Protein 2IC2 (pdb70)

Radius of gyration: 17.92 Å; Cα contacts (8 Å, |Δi|>4): 525; chains: 2; bounding box: 42×41×53 Å

InterPro domains:
  IPR003598 Immunoglobulin subtype 2 [SM00408] (170-233)
  IPR003598 Immunoglobulin subtype 2 [SM00408] (273-337)
  IPR003598 Immunoglobulin subtype 2 [SM00408] (364-427)
  IPR003599 Immunoglobulin domain subtype [SM00409] (59-151)
  IPR003599 Immunoglobulin domain subtype [SM00409] (164-248)
  IPR003599 Immunoglobulin domain subtype [SM00409] (267-349)
  IPR003599 Immunoglobulin domain subtype [SM00409] (358-438)
  IPR003961 Fibronectin type III [PF00041] (467-565)
  IPR003961 Fibronectin type III [PF00041] (582-666)
  IPR003961 Fibronectin type III [PS50853] (467-573)
  IPR003961 Fibronectin type III [PS50853] (581-676)
  IPR003961 Fibronectin type III [SM00060] (465-561)
  IPR003961 Fibronectin type III [SM00060] (578-663)
  IPR003961 Fibronectin type III [cd00063] (467-565)
  IPR003961 Fibronectin type III [cd00063] (582-655)
  IPR007110 Immunoglobulin-like domain [PS50835] (51-132)
  IPR007110 Immunoglobulin-like domain [PS50835] (138-238)
  IPR007110 Immunoglobulin-like domain [PS50835] (258-330)
  IPR007110 Immunoglobulin-like domain [PS50835] (352-438)
  IPR013783 Immunoglobulin-like fold [G3DSA:2.60.40.10] (158-239)

Structure (mmCIF, N/CA/C/O backbone):
data_2IC2
#
_entry.id   2IC2
#
_cell.length_a   39.511
_cell.length_b   39.480
_cell.length_c   127.666
_cell.angle_alpha   90.00
_cell.angle_beta   90.00
_cell.angle_gamma   90.00
#
_symmetry.space_group_name_H-M   'P 21 21 21'
#
loop_
_entity.id
_entity.type
_entity.pdbx_description
1 polymer CG9211-PA
2 non-polymer 'SULFATE ION'
3 water water
#
loop_
_atom_site.group_PDB
_atom_site.id
_atom_site.type_symbol
_atom_site.label_atom_id
_atom_site.label_alt_id
_atom_site.label_comp_id
_atom_site.label_asym_id
_atom_site.label_entity_id
_atom_site.label_seq_id
_atom_site.pdbx_PDB_ins_code
_atom_site.Cartn_x
_atom_site.Cartn_y
_atom_site.Cartn_z
_atom_site.occupancy
_atom_site.B_iso_or_equiv
_atom_site.auth_seq_id
_atom_site.auth_comp_id
_atom_site.auth_asym_id
_atom_site.auth_atom_id
_atom_site.pdbx_PDB_model_num
ATOM 1 N N . GLY A 1 1 ? -32.352 4.146 -38.745 1.00 19.21 463 GLY A N 1
ATOM 2 C CA . GLY A 1 1 ? -31.003 3.625 -39.110 1.00 12.48 463 GLY A CA 1
ATOM 3 C C . GLY A 1 1 ? -30.682 2.334 -38.381 1.00 11.13 463 GLY A C 1
ATOM 4 O O . GLY A 1 1 ? -31.275 2.041 -37.340 1.00 14.22 463 GLY A O 1
ATOM 5 N N A SER A 1 2 ? -29.751 1.558 -38.926 0.50 10.87 464 SER A N 1
ATOM 6 N N B SER A 1 2 ? -29.750 1.549 -38.926 0.50 11.04 464 SER A N 1
ATOM 7 C CA A SER A 1 2 ? -29.363 0.297 -38.308 0.50 9.17 464 SER A CA 1
ATOM 8 C CA B SER A 1 2 ? -29.365 0.285 -38.301 0.50 9.94 464 SER A CA 1
ATOM 9 C C A SER A 1 2 ? -28.436 0.536 -37.127 0.50 7.43 464 SER A C 1
ATOM 10 C C B SER A 1 2 ? -28.439 0.533 -37.129 0.50 7.61 464 SER A C 1
ATOM 11 O O A SER A 1 2 ? -27.624 1.466 -37.130 0.50 7.62 464 SER A O 1
ATOM 12 O O B SER A 1 2 ? -27.631 1.459 -37.145 0.50 7.77 464 SER A O 1
ATOM 17 N N . THR A 1 3 ? -28.562 -0.318 -36.113 1.00 5.84 465 THR A N 1
ATOM 18 C CA . THR A 1 3 ? -27.755 -0.211 -34.915 1.00 5.18 465 THR A CA 1
ATOM 19 C C . THR A 1 3 ? -26.999 -1.524 -34.713 1.00 4.92 465 THR A C 1
ATOM 20 O O . THR A 1 3 ? -27.541 -2.507 -34.199 1.00 5.21 465 THR A O 1
ATOM 24 N N . TYR A 1 4 ? -25.743 -1.542 -35.145 1.00 5.18 466 TYR A N 1
ATOM 25 C CA . TYR A 1 4 ? -24.928 -2.745 -35.021 1.00 4.73 466 TYR A CA 1
ATOM 26 C C . TYR A 1 4 ? -24.450 -2.848 -33.575 1.00 4.97 466 TYR A C 1
ATOM 27 O O . TYR A 1 4 ? -23.757 -1.964 -33.069 1.00 5.20 466 TYR A O 1
ATOM 36 N N . PRO A 1 5 ? -24.804 -3.943 -32.892 1.00 5.59 467 PRO A N 1
AT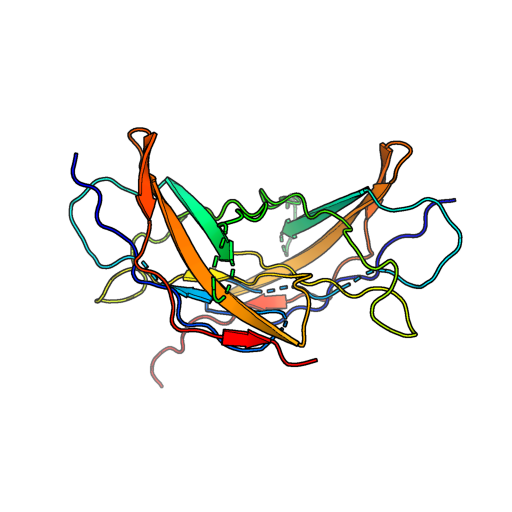OM 37 C CA . PRO A 1 5 ? -24.408 -4.118 -31.496 1.00 6.26 467 PRO A CA 1
ATOM 38 C C . PRO A 1 5 ? -22.953 -4.459 -31.237 1.00 5.54 467 PRO A C 1
ATOM 39 O O . PRO A 1 5 ? -22.303 -5.131 -32.036 1.00 5.89 467 PRO A O 1
ATOM 43 N N . PRO A 1 6 ? -22.417 -3.978 -30.111 1.00 5.21 468 PRO A N 1
ATOM 44 C CA . PRO A 1 6 ? -21.029 -4.284 -29.778 1.00 5.56 468 PRO A CA 1
ATOM 45 C C . PRO A 1 6 ? -21.020 -5.738 -29.321 1.00 4.79 468 PRO A C 1
ATOM 46 O O . PRO A 1 6 ? -22.067 -6.289 -28.985 1.00 5.61 468 PRO A O 1
ATOM 50 N N . THR A 1 7 ? -19.852 -6.367 -29.338 1.00 5.50 469 THR A N 1
ATOM 51 C CA . THR A 1 7 ? -19.749 -7.740 -28.864 1.00 5.16 469 THR A CA 1
ATOM 52 C C . THR A 1 7 ? -19.798 -7.699 -27.346 1.00 5.47 469 THR A C 1
ATOM 53 O O . THR A 1 7 ? -19.635 -6.637 -26.737 1.00 5.33 469 THR A O 1
ATOM 57 N N . PRO A 1 8 ? -20.046 -8.852 -26.710 1.00 5.64 470 PRO A N 1
ATOM 58 C CA . PRO A 1 8 ? -20.072 -8.831 -25.249 1.00 5.68 470 PRO A CA 1
ATOM 59 C C . PRO A 1 8 ? -18.634 -8.555 -24.833 1.00 7.32 470 PRO A C 1
ATOM 60 O O . PRO A 1 8 ? -17.697 -8.776 -25.605 1.00 7.41 470 PRO A O 1
ATOM 64 N N . PRO A 1 9 ? -18.440 -8.052 -23.617 1.00 6.99 471 PRO A N 1
ATOM 65 C CA . PRO A 1 9 ? -17.078 -7.783 -23.167 1.00 6.01 471 PRO A CA 1
ATOM 66 C C . PRO A 1 9 ? -16.437 -9.067 -22.637 1.00 7.05 471 PRO A C 1
ATOM 67 O O . PRO A 1 9 ? -17.130 -9.934 -22.093 1.00 7.77 471 PRO A O 1
ATOM 71 N N . ASN A 1 10 ? -15.133 -9.203 -22.840 1.00 7.24 472 ASN A N 1
ATOM 72 C CA . ASN A 1 10 ? -14.405 -10.338 -22.295 1.00 8.10 472 ASN A CA 1
ATOM 73 C C . ASN A 1 10 ? -13.989 -9.762 -20.943 1.00 7.96 472 ASN A C 1
ATOM 74 O O . ASN A 1 10 ? -13.486 -8.632 -20.867 1.00 8.24 472 ASN A O 1
ATOM 79 N N . VAL A 1 11 ? -14.214 -10.527 -19.881 1.00 8.32 473 VAL A N 1
ATOM 80 C CA . VAL A 1 11 ? -13.932 -10.075 -18.526 1.00 9.85 473 VAL A CA 1
ATOM 81 C C . VAL A 1 11 ? -12.701 -10.721 -17.902 1.00 9.55 473 VAL A C 1
ATOM 82 O O . VAL A 1 11 ? -12.578 -11.944 -17.883 1.00 12.62 473 VAL A O 1
ATOM 86 N N . THR A 1 12 ? -11.794 -9.895 -17.387 1.00 10.56 474 THR A N 1
ATOM 87 C CA . THR A 1 12 ? -10.583 -10.398 -16.747 1.00 13.61 474 THR A CA 1
ATOM 88 C C . THR A 1 12 ? -10.304 -9.649 -15.444 1.00 12.61 474 THR A C 1
ATOM 89 O O . THR A 1 12 ? -10.782 -8.531 -15.235 1.00 12.00 474 THR A O 1
ATOM 93 N N . ARG A 1 13 ? -9.528 -10.278 -14.567 1.00 14.91 475 ARG A N 1
ATOM 94 C CA . ARG A 1 13 ? -9.190 -9.702 -13.269 1.00 18.74 475 ARG A CA 1
ATOM 95 C C . ARG A 1 13 ? -8.170 -8.568 -13.343 1.00 20.61 475 ARG A C 1
ATOM 96 O O . ARG A 1 13 ? -7.281 -8.572 -14.194 1.00 21.99 475 ARG A O 1
ATOM 104 N N . LEU A 1 14 ? -8.309 -7.606 -12.436 1.00 21.66 476 LEU A N 1
ATOM 105 C CA . LEU A 1 14 ? -7.397 -6.470 -12.341 1.00 23.20 476 LEU A CA 1
ATOM 106 C C . LEU A 1 14 ? -7.163 -6.115 -10.875 1.00 24.86 476 LEU A C 1
ATOM 107 O O . LEU A 1 14 ? -6.044 -5.790 -10.475 1.00 25.93 476 LEU A O 1
ATOM 112 N N . SER A 1 18 ? -10.607 -5.143 -9.020 1.00 20.61 480 SER A N 1
ATOM 113 C CA . SER A 1 18 ? -11.202 -4.458 -10.162 1.00 19.33 480 SER A CA 1
ATOM 114 C C . SER A 1 18 ? -11.413 -5.423 -11.322 1.00 15.70 480 SER A C 1
ATOM 115 O O . SER A 1 18 ? -10.846 -6.513 -11.346 1.00 17.24 480 SER A O 1
ATOM 118 N N . VAL A 1 19 ? -12.225 -5.008 -12.287 1.00 12.81 481 VAL A N 1
ATOM 119 C CA . VAL A 1 19 ? -12.514 -5.838 -13.444 1.00 10.30 481 VAL A CA 1
ATOM 120 C C . VAL A 1 19 ? -12.231 -5.098 -14.746 1.00 7.96 481 VAL A C 1
ATOM 121 O O . VAL 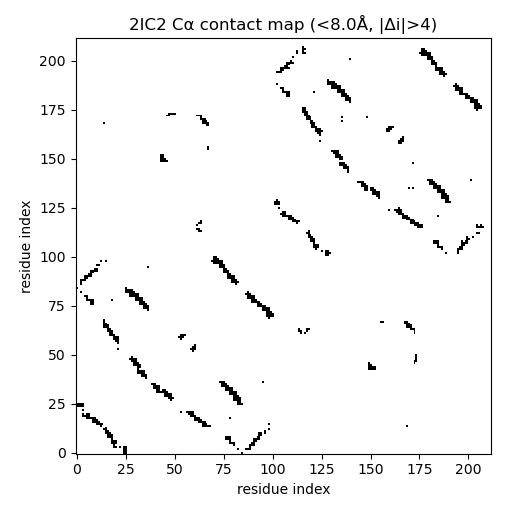A 1 19 ? -12.599 -3.928 -14.898 1.00 9.32 481 VAL A O 1
ATOM 133 N N . LEU A 1 21 ? -12.809 -4.885 -18.815 1.00 6.74 483 LEU A N 1
ATOM 134 C CA . LEU A 1 21 ? -13.776 -5.271 -19.834 1.00 5.35 483 LEU A CA 1
ATOM 135 C C . LEU A 1 21 ? -13.235 -4.860 -21.198 1.00 5.00 483 LEU A C 1
ATOM 136 O O . LEU A 1 21 ? -12.876 -3.698 -21.406 1.00 5.76 483 LEU A O 1
ATOM 141 N N . ARG A 1 22 ? -13.159 -5.812 -22.119 1.00 5.85 484 ARG A N 1
ATOM 142 C CA . ARG A 1 22 ? -12.688 -5.519 -23.463 1.00 5.95 484 ARG A CA 1
ATOM 143 C C . ARG A 1 22 ? -13.740 -6.001 -24.445 1.00 6.61 484 ARG A C 1
ATOM 144 O O . ARG A 1 22 ? -14.069 -7.187 -24.481 1.00 6.87 484 ARG A O 1
ATOM 152 N N . TRP A 1 23 ? -14.274 -5.074 -25.234 1.00 5.32 485 TRP A N 1
ATOM 153 C CA . TRP A 1 23 ? -15.300 -5.403 -26.216 1.00 5.71 485 TRP A CA 1
ATOM 154 C C . TRP A 1 23 ? -14.934 -4.813 -27.566 1.00 4.70 485 TRP A C 1
ATOM 155 O O . TRP A 1 23 ? -13.987 -4.033 -27.682 1.00 6.49 485 TRP A O 1
ATOM 174 N N . VAL A 1 25 ? -16.522 -3.271 -31.532 1.00 6.57 487 VAL A N 1
ATOM 175 C CA . VAL A 1 25 ? -17.602 -2.797 -32.374 1.00 6.99 487 VAL A CA 1
ATOM 176 C C . VAL A 1 25 ? -17.095 -3.227 -33.742 1.00 6.64 487 VAL A C 1
ATOM 177 O O . VAL A 1 25 ? -16.148 -2.649 -34.279 1.00 4.79 487 VAL A O 1
ATOM 181 N N . PRO A 1 26 ? -17.681 -4.294 -34.298 1.00 5.75 488 PRO A N 1
ATOM 182 C CA . PRO A 1 26 ? -17.269 -4.795 -35.610 1.00 6.17 488 PRO A CA 1
ATOM 183 C C . PRO A 1 26 ? -17.502 -3.749 -36.692 1.00 6.04 488 PRO A C 1
ATOM 184 O O . PRO A 1 26 ? -18.429 -2.942 -36.586 1.00 6.48 488 PRO A O 1
ATOM 188 N N . ARG A 1 27 ? -16.665 -3.756 -37.727 1.00 6.41 489 ARG A N 1
ATOM 189 C CA . ARG A 1 27 ? -16.837 -2.805 -38.816 1.00 6.29 489 ARG A CA 1
ATOM 190 C C . ARG A 1 27 ? -18.248 -2.969 -39.362 1.00 6.12 489 ARG A C 1
ATOM 191 O O . ARG A 1 27 ? -18.728 -4.086 -39.550 1.00 7.19 489 ARG A O 1
ATOM 199 N N . ASN A 1 28 ? -18.914 -1.849 -39.610 1.00 5.65 490 ASN A N 1
ATOM 200 C CA . ASN A 1 28 ? -20.275 -1.895 -40.116 1.00 6.34 490 ASN A CA 1
ATOM 201 C C . ASN A 1 28 ? -20.657 -0.544 -40.698 1.00 5.78 490 ASN A C 1
ATOM 202 O O . ASN A 1 28 ? -19.996 0.465 -40.433 1.00 7.05 490 ASN A O 1
ATOM 207 N N . ASP A 1 29 ? -21.720 -0.539 -41.496 1.00 7.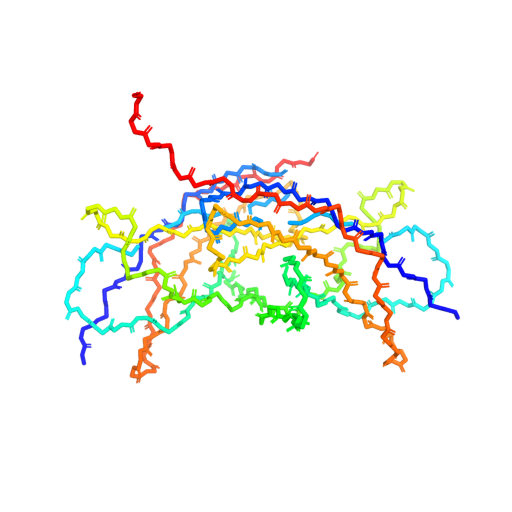34 491 ASP A N 1
ATOM 208 C CA . ASP A 1 29 ? -22.199 0.677 -42.141 1.00 7.61 491 ASP A CA 1
ATOM 209 C C . ASP A 1 29 ? -23.451 1.253 -41.487 1.00 8.16 491 ASP A C 1
ATOM 210 O O . ASP A 1 29 ? -24.166 2.056 -42.094 1.00 10.26 491 ASP A O 1
ATOM 215 N N . GLY A 1 30 ? -23.713 0.844 -40.252 1.00 6.48 492 GLY A N 1
ATOM 216 C CA . GLY A 1 30 ? -24.865 1.353 -39.532 1.00 7.24 492 GLY A CA 1
ATOM 217 C C . GLY A 1 30 ? -24.576 2.709 -38.911 1.00 6.29 492 GLY A C 1
ATOM 218 O O . GLY A 1 30 ? -23.571 3.350 -39.230 1.00 5.98 492 GLY A O 1
ATOM 219 N N . LEU A 1 31 ? -25.451 3.144 -38.015 1.00 6.03 493 LEU A N 1
ATOM 220 C CA . LEU A 1 31 ? -25.281 4.432 -37.361 1.00 5.11 493 LEU A CA 1
ATOM 221 C C . LEU A 1 31 ? -24.052 4.451 -36.468 1.00 6.10 493 LEU A C 1
ATOM 222 O O . LEU A 1 31 ? -23.699 3.437 -35.860 1.00 6.00 493 LEU A O 1
ATOM 227 N N . PRO A 1 32 ? -23.371 5.604 -36.384 1.00 4.92 494 PRO A N 1
ATOM 228 C CA . PRO A 1 32 ? -22.188 5.665 -35.526 1.00 5.87 494 PRO A CA 1
ATOM 229 C C . PRO A 1 32 ? -22.611 5.672 -34.059 1.00 5.52 494 PRO A C 1
ATOM 230 O O . PRO A 1 32 ? -23.746 6.025 -33.721 1.00 5.50 494 PRO A O 1
ATOM 234 N N . ILE A 1 33 ? -21.691 5.278 -33.192 1.00 6.98 495 ILE A N 1
ATOM 235 C CA . ILE A 1 33 ? -21.941 5.233 -31.763 1.00 5.90 495 ILE A CA 1
ATOM 236 C C . ILE A 1 33 ? -21.384 6.491 -31.110 1.00 5.10 495 ILE A C 1
ATOM 237 O O . ILE A 1 33 ? -20.286 6.944 -31.438 1.00 7.28 495 ILE A O 1
ATOM 242 N N . VAL A 1 34 ? -22.159 7.062 -30.198 1.00 4.14 496 VAL A N 1
ATOM 243 C CA . VAL A 1 34 ? -21.759 8.266 -29.480 1.00 5.60 496 VAL A CA 1
ATOM 244 C C . VAL A 1 34 ? -20.996 7.882 -28.212 1.00 5.90 496 VAL A C 1
ATOM 245 O O . VAL A 1 34 ? -19.848 8.289 -28.017 1.00 5.98 496 VAL A O 1
ATOM 249 N N . ILE A 1 35 ? -21.638 7.096 -27.355 1.00 4.67 497 ILE A N 1
ATOM 250 C CA . ILE A 1 35 ? -21.015 6.637 -26.124 1.00 4.99 497 ILE A CA 1
ATOM 251 C C . ILE A 1 35 ? -21.473 5.233 -25.772 1.00 5.55 497 ILE A C 1
ATOM 252 O O . ILE A 1 35 ? -22.426 4.714 -26.357 1.00 5.46 497 ILE A O 1
ATOM 257 N N . PHE A 1 36 ? -20.771 4.632 -24.817 1.00 4.98 498 PHE A N 1
ATOM 258 C CA . PHE A 1 36 ? -21.101 3.313 -24.293 1.00 5.45 498 PHE A CA 1
ATOM 259 C C . PHE A 1 36 ? -21.334 3.474 -22.798 1.00 5.95 498 PHE A C 1
ATOM 260 O O . PHE A 1 36 ? -20.748 4.350 -22.152 1.00 5.53 498 PHE A O 1
ATOM 268 N N . LYS A 1 37 ? -22.176 2.606 -22.254 1.00 6.91 499 LYS A N 1
ATOM 269 C CA . LYS A 1 37 ? -22.430 2.571 -20.824 1.00 6.73 499 LYS A CA 1
ATOM 270 C C . LYS A 1 37 ? -22.150 1.133 -20.421 1.00 6.06 499 LYS A C 1
ATOM 271 O O . LYS A 1 37 ? -22.321 0.218 -21.229 1.00 6.95 499 LYS A O 1
ATOM 277 N N . VAL A 1 38 ? -21.674 0.943 -19.199 1.00 7.07 500 VAL A N 1
ATOM 278 C CA . VAL A 1 38 ? -21.362 -0.387 -18.698 1.00 7.68 500 VAL A CA 1
ATOM 279 C C . VAL A 1 38 ? -22.438 -0.821 -17.724 1.00 6.43 500 VAL A C 1
ATOM 280 O O . VAL A 1 38 ? -22.806 -0.069 -16.828 1.00 7.56 500 VAL A O 1
ATOM 284 N N . GLN A 1 39 ? -22.947 -2.032 -17.913 1.00 7.26 501 GLN A N 1
ATOM 285 C CA . GLN A 1 39 ? -23.969 -2.565 -17.033 1.00 7.45 501 GLN A CA 1
ATOM 286 C C . GLN A 1 39 ? -23.509 -3.892 -16.459 1.00 7.81 501 GLN A C 1
ATOM 287 O O . GLN A 1 39 ? -22.751 -4.627 -17.096 1.00 7.35 501 GLN A O 1
ATOM 293 N N . TYR A 1 40 ? -23.956 -4.187 -15.246 1.00 7.46 502 TYR A N 1
ATOM 294 C CA . TYR A 1 40 ? -23.585 -5.427 -14.584 1.00 6.55 502 TYR A CA 1
ATOM 295 C C . TYR A 1 40 ? -24.698 -5.890 -13.669 1.00 7.65 502 TYR A C 1
ATOM 296 O O . TYR A 1 40 ? -25.593 -5.120 -13.322 1.00 7.24 502 TYR A O 1
ATOM 305 N N . ARG A 1 41 ? -24.638 -7.163 -13.299 1.00 8.82 503 ARG A N 1
ATOM 306 C CA . ARG A 1 41 ? -25.608 -7.740 -12.385 1.00 7.91 503 ARG A CA 1
ATOM 307 C C . ARG A 1 41 ? -24.999 -9.000 -11.798 1.00 9.60 503 ARG A C 1
ATOM 308 O O . ARG A 1 41 ? -24.102 -9.603 -12.387 1.00 8.48 503 ARG A O 1
ATOM 324 N N . VAL A 1 43 ? -25.077 -12.930 -10.659 1.00 15.63 505 VAL A N 1
ATOM 325 C CA . VAL A 1 43 ? -25.680 -14.103 -11.279 1.00 20.71 505 VAL A CA 1
ATOM 326 C C . VAL A 1 43 ? -26.965 -14.495 -10.558 1.00 23.73 505 VAL A C 1
ATOM 327 O O . VAL A 1 43 ? -27.033 -14.459 -9.329 1.00 23.21 505 VAL A O 1
ATOM 331 N N . GLY A 1 44 ? -27.979 -14.865 -11.333 1.00 23.70 506 GLY A N 1
ATOM 332 C CA . GLY A 1 44 ? -29.253 -15.258 -10.758 1.00 25.40 506 GLY A CA 1
ATOM 333 C C . GLY A 1 44 ? -30.430 -14.808 -11.602 1.00 26.64 506 GLY A C 1
ATOM 334 O O . GLY A 1 44 ? -31.583 -15.114 -11.293 1.00 28.95 506 GLY A O 1
ATOM 335 N N . ASN A 1 48 ? -30.879 -8.065 -11.015 1.00 24.39 510 ASN A N 1
ATOM 336 C CA . ASN A 1 48 ? -31.266 -6.906 -11.808 1.00 21.78 510 ASN A CA 1
ATOM 337 C C . ASN A 1 48 ? -30.064 -6.107 -12.295 1.00 18.01 510 ASN A C 1
ATOM 338 O O . ASN A 1 48 ? -29.105 -5.886 -11.554 1.00 15.33 510 ASN A O 1
ATOM 343 N N . TRP A 1 49 ? -30.136 -5.671 -13.548 1.00 14.79 511 TRP A N 1
ATOM 344 C CA . TRP A 1 49 ? -29.059 -4.908 -14.163 1.00 12.69 511 TRP A CA 1
ATOM 345 C C . TRP A 1 49 ? -28.884 -3.510 -13.595 1.00 11.51 511 TRP A C 1
ATOM 346 O O . TRP A 1 49 ? -29.855 -2.787 -13.368 1.00 14.87 511 TRP A O 1
ATOM 357 N N . GLN A 1 50 ? -27.629 -3.142 -13.369 1.00 9.59 512 GLN A N 1
ATOM 358 C CA . GLN A 1 50 ? -27.292 -1.825 -12.855 1.00 12.26 512 GLN A CA 1
ATOM 359 C C . GLN A 1 50 ? -26.326 -1.186 -13.841 1.00 9.65 512 GLN A C 1
ATOM 360 O O . GLN A 1 50 ? -25.556 -1.879 -14.504 1.00 10.64 512 GLN A O 1
ATOM 366 N N . THR A 1 51 ? -26.377 0.135 -13.945 1.00 9.48 513 THR A N 1
ATOM 367 C CA . THR A 1 51 ? -25.507 0.864 -14.858 1.00 9.98 513 THR A CA 1
ATOM 368 C C . THR A 1 51 ? -24.496 1.659 -14.042 1.00 8.28 513 THR A C 1
ATOM 369 O O . THR A 1 51 ? -24.870 2.332 -13.082 1.00 9.97 513 THR A O 1
ATOM 373 N N . THR A 1 52 ? -23.219 1.574 -14.402 1.00 7.41 514 THR A N 1
ATOM 374 C CA . THR A 1 52 ? -22.207 2.329 -13.677 1.00 8.78 514 THR A CA 1
ATOM 375 C C . THR A 1 52 ? -22.306 3.790 -14.118 1.00 8.08 514 THR A C 1
ATOM 376 O O . THR A 1 52 ? -23.139 4.142 -14.955 1.00 10.05 514 THR A O 1
ATOM 380 N N . ASN A 1 53 ? -21.451 4.635 -13.556 1.00 7.88 515 ASN A N 1
ATOM 381 C CA . ASN A 1 53 ? -21.465 6.064 -13.861 1.00 7.61 515 ASN A CA 1
ATOM 382 C C . ASN A 1 53 ? -20.542 6.472 -14.998 1.00 7.83 515 ASN A C 1
ATOM 383 O O . ASN A 1 53 ? -20.443 7.651 -15.333 1.00 8.73 515 ASN A O 1
ATOM 388 N N . ASP A 1 54 ? -19.879 5.495 -15.599 1.00 7.27 516 ASP A N 1
ATOM 389 C CA . ASP A 1 54 ? -18.948 5.775 -16.681 1.00 7.48 516 ASP A CA 1
ATOM 390 C C . ASP A 1 54 ? -19.647 5.921 -18.029 1.00 9.87 516 ASP A C 1
ATOM 391 O O . ASP A 1 54 ? -20.449 5.077 -18.425 1.00 17.87 516 ASP A O 1
ATOM 396 N N . ASN A 1 55 ? -19.342 7.009 -18.722 1.00 7.22 517 ASN A N 1
ATOM 397 C CA . ASN A 1 55 ? -19.890 7.279 -20.044 1.00 8.07 517 ASN A CA 1
ATOM 398 C C . ASN A 1 55 ? -18.663 7.274 -20.945 1.00 7.08 517 ASN A C 1
ATOM 399 O O . ASN A 1 55 ? -17.925 8.257 -21.016 1.00 8.29 517 ASN A O 1
ATOM 404 N N . ILE A 1 56 ? -18.448 6.151 -21.621 1.00 6.05 518 ILE A N 1
ATOM 405 C CA . ILE A 1 56 ? -17.285 5.958 -22.477 1.00 5.59 518 ILE A CA 1
ATOM 406 C C . ILE A 1 56 ? -17.483 6.502 -23.883 1.00 6.69 518 ILE A C 1
ATOM 407 O O . ILE A 1 56 ? -18.359 6.052 -24.616 1.00 6.07 518 ILE A O 1
ATOM 412 N N . PRO A 1 57 ? -16.665 7.486 -24.282 1.00 5.77 519 PRO A N 1
ATOM 413 C CA . PRO A 1 57 ? -16.810 8.054 -25.626 1.00 5.46 519 PRO A CA 1
ATOM 414 C C . PRO A 1 57 ? -16.318 7.113 -26.715 1.00 5.50 519 PRO A C 1
ATOM 415 O O . PRO A 1 57 ? -15.386 6.348 -26.500 1.00 7.60 519 PRO A O 1
ATOM 419 N N . TYR A 1 58 ? -16.946 7.153 -27.884 1.00 5.05 520 TYR A N 1
ATOM 420 C CA . TYR A 1 58 ? -16.484 6.297 -28.967 1.00 5.94 520 TYR A CA 1
ATOM 421 C C . TYR A 1 58 ? -15.138 6.865 -29.419 1.00 7.15 520 TYR A C 1
ATOM 422 O O . TYR A 1 58 ? -14.192 6.118 -29.683 1.00 6.66 520 TYR A O 1
ATOM 431 N N . GLY A 1 59 ? -15.070 8.190 -29.516 1.00 7.36 521 GLY A N 1
ATOM 432 C CA . GLY A 1 59 ? -13.836 8.857 -29.892 1.00 8.97 521 GLY A CA 1
ATOM 433 C C . GLY A 1 59 ? -13.279 8.585 -31.277 1.00 7.44 521 GLY A C 1
ATOM 434 O O . GLY A 1 59 ? -14.018 8.324 -32.225 1.00 6.18 521 GLY A O 1
ATOM 435 N N . LYS A 1 60 ? -11.956 8.663 -31.379 1.00 6.26 522 LYS A N 1
ATOM 436 C CA . LYS A 1 60 ? -11.239 8.446 -32.631 1.00 5.73 522 LYS A CA 1
ATOM 437 C C . LYS A 1 60 ? -10.020 7.591 -32.303 1.00 7.53 522 LYS A C 1
ATOM 438 O O . LYS A 1 60 ? -9.498 7.660 -31.192 1.00 9.23 522 LYS A O 1
ATOM 444 N N . PRO A 1 61 ? -9.537 6.792 -33.262 1.00 8.36 523 PRO A N 1
ATOM 445 C CA . PRO A 1 61 ? -10.009 6.607 -34.639 1.00 6.88 523 PRO A CA 1
ATOM 446 C C . PRO A 1 61 ? -11.315 5.824 -34.765 1.00 6.57 523 PRO A C 1
ATOM 447 O O . PRO A 1 61 ? -11.887 5.372 -33.774 1.00 7.15 523 PRO A O 1
ATOM 451 N N . LYS A 1 62 ? -11.776 5.661 -36.001 1.00 5.51 524 LYS A N 1
ATOM 452 C CA . LYS A 1 62 ? -13.006 4.932 -36.270 1.00 5.58 524 LYS A CA 1
ATOM 453 C C . LYS A 1 62 ? -12.827 3.438 -35.975 1.00 4.40 524 LYS A C 1
ATOM 454 O O . LYS A 1 62 ? -13.667 2.823 -35.324 1.00 4.83 524 LYS A O 1
ATOM 460 N N . TRP A 1 63 ? -11.729 2.865 -36.460 1.00 5.15 525 TRP A N 1
ATOM 461 C CA . TRP A 1 63 ? -11.423 1.451 -36.237 1.00 4.84 525 TRP A CA 1
ATOM 462 C C . TRP A 1 63 ? -9.955 1.345 -35.808 1.00 5.80 525 TRP A C 1
ATOM 463 O O . TRP A 1 63 ? -9.157 2.234 -36.114 1.00 8.08 525 TRP A O 1
ATOM 474 N N . ASN A 1 64 ? -9.593 0.285 -35.086 1.00 5.99 526 ASN A N 1
ATOM 475 C CA . ASN A 1 64 ? -8.191 0.101 -34.709 1.00 6.43 526 ASN A CA 1
ATOM 476 C C . ASN A 1 64 ? -7.676 -1.286 -35.095 1.00 6.14 526 ASN A C 1
ATOM 477 O O . ASN A 1 64 ? -6.702 -1.786 -34.538 1.00 10.32 526 ASN A O 1
ATOM 482 N N . SER A 1 65 ? -8.348 -1.893 -36.067 1.00 7.23 527 SER A N 1
ATOM 483 C CA . SER A 1 65 ? -7.964 -3.191 -36.617 1.00 7.62 527 SER A CA 1
ATOM 484 C C . SER A 1 65 ? -8.862 -3.468 -37.814 1.00 6.57 527 SER A C 1
ATOM 485 O O . SER A 1 65 ? -9.836 -2.755 -38.043 1.00 6.48 527 SER A O 1
ATOM 488 N N . GLU A 1 66 ? -8.529 -4.495 -38.585 1.00 7.89 528 GLU A N 1
ATOM 489 C CA . GLU A 1 66 ? -9.332 -4.855 -39.743 1.00 7.89 528 GLU A CA 1
ATOM 490 C C . GLU A 1 66 ? -10.730 -5.293 -39.325 1.00 8.12 528 GLU A C 1
ATOM 491 O O . GLU A 1 66 ? -11.690 -5.126 -40.072 1.00 10.72 528 GLU A O 1
ATOM 497 N N . LEU A 1 67 ? -10.839 -5.837 -38.119 1.00 7.53 529 LEU A N 1
ATOM 498 C CA . LEU A 1 67 ? -12.113 -6.336 -37.617 1.00 7.51 529 LEU A CA 1
ATOM 499 C C . LEU A 1 67 ? -13.090 -5.263 -37.132 1.00 5.45 529 LEU A C 1
ATOM 500 O O . LEU A 1 67 ? -14.302 -5.444 -37.219 1.00 8.21 529 LEU A O 1
ATOM 505 N N . GLY A 1 68 ? -12.566 -4.150 -36.630 1.00 5.95 530 GLY A N 1
ATOM 506 C CA . GLY A 1 68 ? -13.424 -3.089 -36.128 1.00 7.12 530 GLY A CA 1
ATOM 507 C C . GLY A 1 68 ? -12.684 -2.277 -35.086 1.00 5.71 530 GLY A C 1
ATOM 508 O O . GLY A 1 68 ? -11.487 -2.034 -35.234 1.00 5.89 530 GLY A O 1
ATOM 509 N N . LYS A 1 69 ? -13.379 -1.843 -34.036 1.00 4.05 531 LYS A N 1
ATOM 510 C CA . LYS A 1 69 ? -12.708 -1.075 -33.004 1.00 4.59 531 LYS A CA 1
ATOM 511 C C . LYS A 1 69 ? -12.866 -1.724 -31.642 1.00 4.51 531 LYS A C 1
ATOM 512 O O . LYS A 1 69 ? -13.980 -1.973 -31.179 1.00 5.30 531 LYS A O 1
ATOM 518 N N . SER A 1 70 ? -11.735 -1.993 -31.004 1.00 6.05 532 SER A N 1
ATOM 519 C CA . SER A 1 70 ? -11.723 -2.598 -29.685 1.00 6.14 532 SER A CA 1
ATOM 520 C C . SER A 1 70 ? -11.644 -1.498 -28.626 1.00 5.02 532 SER A C 1
ATOM 521 O O . SER A 1 70 ? -11.012 -0.454 -28.836 1.00 6.48 532 SER A O 1
ATOM 524 N N . PHE A 1 71 ? -12.293 -1.745 -27.493 1.00 5.56 533 PHE A N 1
ATOM 525 C CA . PHE A 1 71 ? -12.323 -0.816 -26.366 1.00 4.43 533 PHE A CA 1
ATOM 526 C C . PHE A 1 71 ? -11.997 -1.595 -25.100 1.00 5.57 533 PHE A C 1
ATOM 527 O O . PHE A 1 71 ? -12.439 -2.735 -24.937 1.00 5.87 533 PHE A O 1
ATOM 535 N N . THR A 1 72 ? -11.232 -0.982 -24.204 1.00 5.88 534 THR A N 1
ATOM 536 C CA . THR A 1 72 ? -10.895 -1.615 -22.933 1.00 5.12 534 THR A CA 1
ATOM 537 C C . THR A 1 72 ? -11.090 -0.600 -21.818 1.00 6.74 534 THR A C 1
ATOM 538 O O . THR A 1 72 ? -10.506 0.485 -21.845 1.00 7.68 534 THR A O 1
ATOM 542 N N . ALA A 1 73 ? -11.920 -0.953 -20.846 1.00 5.74 535 ALA A N 1
ATOM 543 C CA . ALA A 1 73 ? -12.189 -0.091 -19.701 1.00 4.98 535 ALA A CA 1
ATOM 544 C C . ALA A 1 73 ? -12.215 -0.942 -18.439 1.00 6.77 535 ALA A C 1
ATOM 545 O O . ALA A 1 73 ? -12.102 -2.166 -18.500 1.00 8.22 535 ALA A O 1
ATOM 547 N N . SER A 1 74 ? -12.345 -0.296 -17.290 1.00 7.47 536 SER A N 1
ATOM 548 C CA . SER A 1 74 ? -12.389 -1.042 -16.041 1.00 8.09 536 SER A CA 1
ATOM 549 C C . SER A 1 74 ? -13.543 -0.595 -15.163 1.00 8.53 536 SER A C 1
ATOM 550 O O . SER A 1 74 ? -14.054 0.516 -15.304 1.00 8.57 536 SER A O 1
ATOM 553 N N . VAL A 1 75 ? -13.953 -1.489 -14.268 1.00 9.38 537 VAL A N 1
ATOM 554 C CA . VAL A 1 75 ? -15.049 -1.244 -13.337 1.00 10.93 537 VAL A CA 1
ATOM 555 C C . VAL A 1 75 ? -14.502 -1.333 -11.914 1.00 12.36 537 VAL A C 1
ATOM 556 O O . VAL A 1 75 ? -13.759 -2.255 -11.592 1.00 13.86 537 VAL A O 1
ATOM 560 N N . THR A 1 76 ? -14.866 -0.386 -11.059 1.00 16.43 538 THR A N 1
ATOM 561 C CA . THR A 1 76 ? -14.353 -0.420 -9.696 1.00 17.36 538 THR A CA 1
ATOM 562 C C . THR A 1 76 ? -15.407 -0.537 -8.603 1.00 15.07 538 THR A C 1
ATOM 563 O O . THR A 1 76 ? -16.607 -0.388 -8.842 1.00 13.37 538 THR A O 1
ATOM 567 N N . ASP A 1 77 ? -14.915 -0.817 -7.402 1.00 18.73 539 ASP A N 1
ATOM 568 C CA . ASP A 1 77 ? -15.718 -0.947 -6.195 1.00 17.76 539 ASP A CA 1
ATOM 569 C C . ASP A 1 77 ? -16.845 -1.978 -6.227 1.00 17.41 539 ASP A C 1
ATOM 570 O O . ASP A 1 77 ? -17.907 -1.762 -5.644 1.00 20.13 539 ASP A O 1
ATOM 575 N N . LEU A 1 78 ? -16.613 -3.099 -6.905 1.00 16.78 540 LEU A N 1
ATOM 576 C CA . LEU A 1 78 ? -17.606 -4.167 -6.952 1.00 14.76 540 LEU A CA 1
ATOM 577 C C . LEU A 1 78 ? -17.336 -5.061 -5.747 1.00 14.84 540 LEU A C 1
ATOM 578 O O . LEU A 1 78 ? -16.185 -5.232 -5.347 1.00 15.10 540 LEU A O 1
ATOM 583 N N . LYS A 1 79 ? -18.389 -5.623 -5.166 1.00 13.08 541 LYS A N 1
ATOM 584 C CA . LYS A 1 79 ? -18.238 -6.495 -4.005 1.00 12.55 541 LYS A CA 1
ATOM 585 C C . LYS A 1 79 ? -17.644 -7.842 -4.404 1.00 13.34 541 LYS A C 1
ATOM 586 O O . LYS A 1 79 ? -18.198 -8.544 -5.248 1.00 12.42 541 LYS A O 1
ATOM 592 N N . PRO A 1 80 ? -16.500 -8.219 -3.808 1.00 12.86 542 PRO A N 1
ATOM 593 C CA . PRO A 1 80 ? -15.883 -9.505 -4.145 1.00 14.84 542 PRO A CA 1
ATOM 594 C C . PRO A 1 80 ? -16.663 -10.674 -3.544 1.00 12.51 542 PRO A C 1
ATOM 595 O O . PRO A 1 80 ? -17.599 -10.469 -2.772 1.00 14.58 542 PRO A O 1
ATOM 599 N N . GLN A 1 81 ? -16.262 -11.892 -3.900 1.00 12.33 543 GLN A N 1
ATOM 600 C CA . GLN A 1 81 ? -16.916 -13.112 -3.427 1.00 13.40 543 GLN A CA 1
ATOM 601 C C . GLN A 1 81 ? -18.317 -13.270 -4.003 1.00 10.61 543 GLN A C 1
ATOM 602 O O . GLN A 1 81 ? -19.206 -13.836 -3.368 1.00 11.47 543 GLN A O 1
ATOM 608 N N . HIS A 1 82 ? -18.496 -12.762 -5.216 1.00 10.49 544 HIS A N 1
ATOM 609 C CA . HIS A 1 82 ? -19.763 -12.844 -5.931 1.00 8.83 544 HIS A CA 1
ATOM 610 C C . HIS A 1 82 ? -19.436 -13.014 -7.406 1.00 8.06 544 HIS A C 1
ATOM 611 O O . HIS A 1 82 ? -18.364 -12.618 -7.863 1.00 7.06 544 HIS A O 1
ATOM 618 N N . THR A 1 83 ? -20.360 -13.615 -8.146 1.00 8.04 545 THR A N 1
ATOM 619 C CA . THR A 1 83 ? -20.178 -13.816 -9.574 1.00 9.16 545 THR A CA 1
ATOM 620 C C . THR A 1 83 ? -21.078 -12.817 -10.291 1.00 9.73 545 THR A C 1
ATOM 621 O O . THR A 1 83 ? -22.228 -12.608 -9.901 1.00 8.95 545 THR A O 1
ATOM 625 N N . TYR A 1 84 ? -20.536 -12.202 -11.336 1.00 7.49 546 TYR A N 1
ATOM 626 C CA . TYR A 1 84 ? -21.244 -11.187 -12.103 1.00 6.80 546 TYR A CA 1
ATOM 627 C C . TYR A 1 84 ? -21.299 -11.482 -13.585 1.00 7.59 546 TYR A C 1
ATOM 628 O O . TYR A 1 84 ? -20.601 -12.355 -14.094 1.00 6.66 546 TYR A O 1
ATOM 637 N N . ARG A 1 85 ? -22.153 -10.723 -14.259 1.00 8.07 547 ARG A N 1
ATOM 638 C CA . ARG A 1 85 ? -22.290 -10.759 -15.706 1.00 7.08 547 ARG A CA 1
ATOM 639 C C . ARG A 1 85 ? -22.238 -9.285 -16.089 1.00 5.79 547 ARG A C 1
ATOM 640 O O . ARG A 1 85 ? -22.664 -8.420 -15.316 1.00 7.19 547 ARG A O 1
ATOM 648 N N . PHE A 1 86 ? -21.697 -9.001 -17.268 1.00 5.64 548 PHE A N 1
ATOM 649 C CA . PHE A 1 86 ? -21.574 -7.633 -17.747 1.00 5.96 548 PHE A CA 1
ATOM 650 C C . PHE A 1 86 ? -22.061 -7.522 -19.178 1.00 6.29 548 PHE A C 1
ATOM 651 O O . PHE A 1 86 ? -22.084 -8.499 -19.923 1.00 5.98 548 PHE A O 1
ATOM 659 N N . ARG A 1 87 ? -22.465 -6.318 -19.553 1.00 5.88 549 ARG A N 1
ATOM 660 C CA . ARG A 1 87 ? -22.869 -6.058 -20.921 1.00 4.88 549 ARG A CA 1
ATOM 661 C C . ARG A 1 87 ? -22.579 -4.602 -21.225 1.00 5.01 549 ARG A C 1
ATOM 662 O O . ARG A 1 87 ? -22.458 -3.774 -20.318 1.00 6.71 549 ARG A O 1
ATOM 670 N N . ILE A 1 88 ? -22.461 -4.305 -22.509 1.00 4.65 550 ILE A N 1
ATOM 671 C CA . ILE A 1 88 ? -22.144 -2.966 -22.967 1.00 6.37 550 ILE A CA 1
ATOM 672 C C . ILE A 1 88 ? -23.314 -2.373 -23.729 1.00 5.64 550 ILE A C 1
ATOM 673 O O . ILE A 1 88 ? -23.794 -2.965 -24.696 1.00 5.70 550 ILE A O 1
ATOM 678 N N . LEU A 1 89 ? -23.765 -1.203 -23.288 1.00 5.76 551 LEU A N 1
ATOM 679 C CA . LEU A 1 89 ? -24.857 -0.503 -23.946 1.00 6.68 551 LEU A CA 1
ATOM 680 C C . LEU A 1 89 ? -24.278 0.539 -24.897 1.00 5.74 551 LEU A C 1
ATOM 681 O O . LEU A 1 89 ? -23.507 1.411 -24.482 1.00 7.64 551 LEU A O 1
ATOM 686 N N . ALA A 1 90 ? -24.631 0.438 -26.173 1.00 5.66 552 ALA A N 1
ATOM 687 C CA . ALA A 1 90 ? -24.167 1.398 -27.159 1.00 4.70 552 ALA A CA 1
ATOM 688 C C . ALA A 1 90 ? -25.294 2.397 -27.405 1.00 4.41 552 ALA A C 1
ATOM 689 O O . ALA A 1 90 ? -26.452 2.007 -27.551 1.00 5.42 552 ALA A O 1
ATOM 691 N N . VAL A 1 91 ? -24.950 3.682 -27.421 1.00 4.45 553 VAL A N 1
ATOM 692 C CA . VAL A 1 91 ? -25.914 4.751 -27.678 1.00 4.06 553 VAL A CA 1
ATOM 693 C C . VAL A 1 91 ? -25.512 5.350 -29.023 1.00 5.00 553 VAL A C 1
ATOM 694 O O . VAL A 1 91 ? -24.383 5.823 -29.186 1.00 4.88 553 VAL A O 1
ATOM 698 N N . TYR A 1 92 ? -26.439 5.327 -29.978 1.00 4.18 554 TYR A N 1
ATOM 699 C CA . TYR A 1 92 ? -26.168 5.802 -31.331 1.00 5.87 554 TYR A CA 1
ATOM 700 C C . TYR A 1 92 ? -26.489 7.276 -31.580 1.00 4.90 554 TYR A C 1
ATOM 701 O O . TYR A 1 92 ? -27.185 7.916 -30.791 1.00 5.75 554 TYR A O 1
ATOM 710 N N . SER A 1 93 ? -25.979 7.814 -32.686 1.00 5.40 555 SER A N 1
ATOM 711 C CA . SER A 1 93 ? -26.179 9.225 -33.021 1.00 5.67 555 SER A CA 1
ATOM 712 C C . SER A 1 93 ? -27.632 9.659 -33.208 1.00 7.39 555 SER A C 1
ATOM 713 O O . SER A 1 93 ? -27.911 10.858 -33.230 1.00 7.98 555 SER A O 1
ATOM 716 N N . ASN A 1 94 ? -28.551 8.707 -33.342 1.00 6.70 556 ASN A N 1
ATOM 717 C CA . ASN A 1 94 ? -29.963 9.055 -33.507 1.00 8.09 556 ASN A CA 1
ATOM 718 C C . ASN A 1 94 ? -30.707 8.908 -32.180 1.00 9.43 556 ASN A C 1
ATOM 719 O O . ASN A 1 94 ? -31.933 8.996 -32.124 1.00 11.37 556 ASN A O 1
ATOM 724 N N . ASN A 1 95 ? -29.940 8.681 -31.117 1.00 8.88 557 ASN A N 1
ATOM 725 C CA . ASN A 1 95 ? -30.457 8.527 -29.761 1.00 9.85 557 ASN A CA 1
ATOM 726 C C . ASN A 1 95 ? -31.100 7.181 -29.447 1.00 9.31 557 ASN A C 1
ATOM 727 O O . ASN A 1 95 ? -31.742 7.018 -28.411 1.00 12.23 557 ASN A O 1
ATOM 732 N N . ASP A 1 96 ? -30.942 6.217 -30.345 1.00 8.51 558 ASP A N 1
ATOM 733 C CA . ASP A 1 96 ? -31.462 4.879 -30.101 1.00 6.74 558 ASP A CA 1
ATOM 734 C C . ASP A 1 96 ? -30.292 4.208 -29.384 1.00 6.25 558 ASP A C 1
ATOM 735 O O . ASP A 1 96 ? -29.185 4.756 -29.347 1.00 7.37 558 ASP A O 1
ATOM 740 N N . ASN A 1 97 ? -30.530 3.056 -28.779 1.00 7.01 559 ASN A N 1
ATOM 741 C CA . ASN A 1 97 ? -29.441 2.350 -28.128 1.00 7.53 559 ASN A CA 1
ATOM 742 C C . ASN A 1 97 ? -29.695 0.863 -28.236 1.00 5.97 559 ASN A C 1
ATOM 743 O O . ASN A 1 97 ? -30.820 0.434 -28.511 1.00 7.67 559 ASN A O 1
ATOM 748 N N . LYS A 1 98 ? -28.638 0.084 -28.052 1.00 4.89 560 LYS A N 1
ATOM 749 C CA . LYS A 1 98 ? -28.733 -1.367 -28.125 1.00 6.21 560 LYS A CA 1
ATOM 750 C C . LYS A 1 98 ? -27.641 -1.983 -27.265 1.00 6.18 560 LYS A C 1
ATOM 751 O O . LYS A 1 98 ? -26.509 -1.498 -27.236 1.00 4.82 560 LYS A O 1
ATOM 757 N N . GLU A 1 99 ? -27.997 -3.053 -26.565 1.00 5.90 561 GLU A N 1
ATOM 758 C CA . GLU A 1 99 ? -27.082 -3.764 -25.682 1.00 5.58 561 GLU A CA 1
ATOM 759 C C . GLU A 1 99 ? -26.340 -4.879 -26.385 1.00 5.29 561 GLU A C 1
ATOM 760 O O . GLU A 1 99 ? -26.846 -5.487 -27.325 1.00 4.62 561 GLU A O 1
ATOM 766 N N . SER A 1 100 ? -25.134 -5.153 -25.910 1.00 6.00 562 SER A N 1
ATOM 767 C CA . SER A 1 100 ? -24.355 -6.264 -26.427 1.00 5.25 562 SER A CA 1
ATOM 768 C C . SER A 1 100 ? -24.997 -7.480 -25.765 1.00 5.66 562 SER A C 1
ATOM 769 O O . SER A 1 100 ? -25.809 -7.341 -24.844 1.00 6.31 562 SER A O 1
ATOM 772 N N . ASN A 1 101 ? -24.650 -8.669 -26.240 1.00 6.61 563 ASN A N 1
ATOM 773 C CA . ASN A 1 101 ? -25.138 -9.872 -25.592 1.00 5.84 563 ASN A CA 1
ATOM 774 C C . ASN A 1 101 ? -24.399 -9.852 -24.253 1.00 5.54 563 ASN A C 1
ATOM 775 O O . ASN A 1 101 ? -23.405 -9.130 -24.091 1.00 6.20 563 ASN A O 1
ATOM 780 N N . THR A 1 102 ? -24.870 -10.634 -23.293 1.00 7.00 564 THR A N 1
ATOM 781 C CA . THR A 1 102 ? -24.240 -10.660 -21.982 1.00 8.76 564 THR A CA 1
ATOM 782 C C . THR A 1 102 ? -22.919 -11.408 -22.002 1.00 8.63 564 THR A C 1
ATOM 783 O O . THR A 1 102 ? -22.704 -12.303 -22.815 1.00 9.81 564 THR A O 1
ATOM 787 N N . SER A 1 103 ? -22.033 -11.025 -21.093 1.00 7.35 565 SER A N 1
ATOM 788 C CA . SER A 1 103 ? -20.731 -11.655 -20.971 1.00 7.44 565 SER A CA 1
ATOM 789 C C . SER A 1 103 ? -20.882 -13.012 -20.293 1.00 7.46 565 SER A C 1
ATOM 790 O O . SER A 1 103 ? -21.964 -13.382 -19.835 1.00 7.40 565 SER A O 1
ATOM 793 N N . ALA A 1 104 ? -19.781 -13.747 -20.230 1.00 8.63 566 ALA A N 1
ATOM 794 C CA . ALA A 1 104 ? -19.778 -15.023 -19.539 1.00 8.45 566 ALA A CA 1
ATOM 795 C C . ALA A 1 104 ? -19.757 -14.635 -18.061 1.00 9.24 566 ALA A C 1
ATOM 796 O O . ALA A 1 104 ? -19.481 -13.477 -17.717 1.00 8.56 566 ALA A O 1
ATOM 798 N N . LYS A 1 105 ? -20.061 -15.587 -17.188 1.00 9.34 567 LYS A N 1
ATOM 799 C CA . LYS A 1 105 ? -20.049 -15.323 -15.756 1.00 9.34 567 LYS A CA 1
ATOM 800 C C . LYS A 1 105 ? -18.621 -15.038 -15.312 1.00 7.58 567 LYS A C 1
ATOM 801 O O . LYS A 1 105 ? -17.671 -15.590 -15.867 1.00 11.15 567 LYS A O 1
ATOM 807 N N . PHE A 1 106 ? -18.474 -14.170 -14.316 1.00 7.65 568 PHE A N 1
ATOM 808 C CA . PHE A 1 106 ? -17.158 -13.820 -13.799 1.00 7.16 568 PHE A CA 1
ATOM 809 C C . PHE A 1 106 ? -17.176 -13.680 -12.285 1.00 9.38 568 PHE A C 1
ATOM 810 O O . PHE A 1 106 ? -17.853 -12.809 -11.739 1.00 7.57 568 PHE A O 1
ATOM 818 N N . TYR A 1 107 ? -16.422 -14.543 -11.615 1.00 9.45 569 TYR A N 1
ATOM 819 C CA . TYR A 1 107 ? -16.333 -14.512 -10.165 1.00 8.91 569 TYR A CA 1
ATOM 820 C C . TYR A 1 107 ? -15.247 -13.522 -9.773 1.00 9.59 569 TYR A C 1
ATOM 821 O O . TYR A 1 107 ? -14.121 -13.597 -10.272 1.00 10.19 569 TYR A O 1
ATOM 830 N N . LEU A 1 108 ? -15.581 -12.595 -8.882 1.00 8.48 570 LEU A N 1
ATOM 831 C CA . LEU A 1 108 ? -14.614 -11.605 -8.430 1.00 9.35 570 LEU A CA 1
ATOM 832 C C . LEU A 1 108 ? -13.924 -12.077 -7.150 1.00 10.60 570 LEU A C 1
ATOM 833 O O . LEU A 1 108 ? -14.501 -12.029 -6.063 1.00 9.94 570 LEU A O 1
ATOM 838 N N . GLN A 1 109 ? -12.686 -12.540 -7.297 1.00 14.70 571 GLN A N 1
ATOM 839 C CA . GLN A 1 109 ? -11.893 -13.033 -6.174 1.00 18.87 571 GLN A CA 1
ATOM 840 C C . GLN A 1 109 ? -11.478 -11.931 -5.204 1.00 20.47 571 GLN A C 1
ATOM 841 O O . GLN A 1 109 ? -11.076 -10.844 -5.619 1.00 23.23 571 GLN A O 1
ATOM 847 N N . PRO A 1 110 ? -11.580 -12.200 -3.890 1.00 23.73 572 PRO A N 1
ATOM 848 C CA . PRO A 1 110 ? -11.212 -11.241 -2.844 1.00 26.18 572 PRO A CA 1
ATOM 849 C C . PRO A 1 110 ? -9.742 -10.833 -2.919 1.00 28.19 572 PRO A C 1
ATOM 850 O O . PRO A 1 110 ? -8.936 -11.390 -2.144 1.00 31.22 572 PRO A O 1
ATOM 854 N N . SER B 1 2 ? -12.248 19.120 8.508 1.00 22.74 464 SER B N 1
ATOM 855 C CA . SER B 1 2 ? -11.038 18.958 7.653 1.00 19.37 464 SER B CA 1
ATOM 856 C C . SER B 1 2 ? -11.305 18.028 6.475 1.00 18.92 464 SER B C 1
ATOM 857 O O . SER B 1 2 ? -12.142 17.129 6.554 1.00 17.71 464 SER B O 1
ATOM 860 N N . THR B 1 3 ? -10.588 18.258 5.380 1.00 18.29 465 THR B N 1
ATOM 861 C CA . THR B 1 3 ? -10.726 17.442 4.181 1.00 16.73 465 THR B CA 1
ATOM 862 C C . THR B 1 3 ? -9.344 16.983 3.743 1.00 18.08 465 THR B C 1
ATOM 863 O O . THR B 1 3 ? -8.482 17.799 3.417 1.00 19.93 465 THR B O 1
ATOM 867 N N . TYR B 1 4 ? -9.134 15.672 3.746 1.00 13.82 466 TYR B N 1
ATOM 868 C CA . TYR B 1 4 ? -7.850 15.108 3.358 1.00 13.81 466 TYR B CA 1
ATOM 869 C C . TYR B 1 4 ? -7.891 14.592 1.924 1.00 12.05 466 TYR B C 1
ATOM 870 O O . TYR B 1 4 ? -8.786 13.838 1.540 1.00 11.40 466 TYR B O 1
ATOM 879 N N . PRO B 1 5 ? -6.909 14.999 1.111 1.00 11.23 467 PRO B N 1
ATOM 880 C CA . PRO B 1 5 ? -6.831 14.593 -0.292 1.00 12.35 467 PRO B CA 1
ATOM 881 C C . PRO B 1 5 ? -6.475 13.140 -0.558 1.00 10.66 467 PRO B C 1
ATOM 882 O O . PRO B 1 5 ? -5.827 12.478 0.252 1.00 12.11 467 PRO B O 1
ATOM 886 N N . PRO B 1 6 ? -6.915 12.620 -1.709 1.00 10.35 468 PRO B N 1
ATOM 887 C CA . PRO B 1 6 ? -6.623 11.240 -2.085 1.00 9.80 468 PRO B CA 1
ATOM 888 C C . PRO B 1 6 ? -5.173 11.226 -2.558 1.00 7.45 468 PRO B C 1
ATOM 889 O O . PRO B 1 6 ? -4.608 12.285 -2.839 1.00 6.93 468 PRO B O 1
ATOM 893 N N . THR B 1 7 ? -4.566 10.046 -2.619 1.00 8.89 469 THR B N 1
ATOM 894 C CA . THR B 1 7 ? -3.186 9.933 -3.072 1.00 8.99 469 THR B CA 1
ATOM 895 C C . THR B 1 7 ? -3.169 10.038 -4.584 1.00 8.70 469 THR B C 1
ATOM 896 O O . THR B 1 7 ? -4.200 9.859 -5.237 1.00 9.70 469 THR B O 1
ATOM 900 N N . PRO B 1 8 ? -2.002 10.344 -5.166 1.00 8.08 470 PRO B N 1
ATOM 901 C CA . PRO B 1 8 ? -1.942 10.441 -6.622 1.00 8.95 470 PRO B CA 1
ATOM 902 C C . PRO B 1 8 ? -2.229 9.055 -7.172 1.00 8.44 470 PRO B C 1
ATOM 903 O O . PRO B 1 8 ? -1.964 8.047 -6.520 1.00 8.96 470 PRO B O 1
ATOM 907 N N . PRO B 1 9 ? -2.774 8.982 -8.383 1.00 5.96 471 PRO B N 1
ATOM 908 C CA . PRO B 1 9 ? -3.063 7.665 -8.951 1.00 6.04 471 PRO B CA 1
ATOM 909 C C . PRO B 1 9 ? -1.822 7.080 -9.614 1.00 7.71 471 PRO B C 1
ATOM 910 O O . PRO B 1 9 ? -0.971 7.828 -10.098 1.00 7.66 471 PRO B O 1
ATOM 914 N N . ASN B 1 10 ? -1.678 5.758 -9.588 1.00 7.14 472 ASN B N 1
ATOM 915 C CA . ASN B 1 10 ? -0.566 5.159 -10.309 1.00 7.36 472 ASN B CA 1
ATOM 916 C C . ASN B 1 10 ? -1.224 4.599 -11.561 1.00 6.81 472 ASN B C 1
ATOM 917 O O . ASN B 1 10 ? -2.364 4.133 -11.526 1.00 6.57 472 ASN B O 1
ATOM 922 N N . VAL B 1 11 ? -0.497 4.673 -12.667 1.00 6.83 473 VAL B N 1
ATOM 923 C CA . VAL B 1 11 ? -1.021 4.293 -13.968 1.00 7.11 473 VAL B CA 1
ATOM 924 C C . VAL B 1 11 ? -0.527 2.995 -14.581 1.00 8.80 473 VAL B C 1
ATOM 925 O O . VAL B 1 11 ? 0.650 2.647 -14.476 1.00 9.85 473 VAL B O 1
ATOM 929 N N . THR B 1 12 ? -1.447 2.296 -15.242 1.00 7.84 474 THR B N 1
ATOM 930 C CA . THR B 1 12 ? -1.142 1.046 -15.927 1.00 9.12 474 THR B CA 1
ATOM 931 C C . THR B 1 12 ? -1.876 1.043 -17.268 1.00 7.85 474 THR B C 1
ATOM 932 O O . THR B 1 12 ? -3.010 1.513 -17.371 1.00 9.58 474 THR B O 1
ATOM 936 N N . ARG B 1 13 ? -1.216 0.524 -18.294 1.00 7.96 475 ARG B N 1
ATOM 937 C CA . ARG B 1 13 ? -1.798 0.460 -19.630 1.00 6.57 475 ARG B CA 1
ATOM 938 C C . ARG B 1 13 ? -2.850 -0.646 -19.729 1.00 8.83 475 ARG B C 1
ATOM 939 O O . ARG B 1 13 ? -2.628 -1.764 -19.261 1.00 11.35 475 ARG B O 1
ATOM 947 N N . LEU B 1 14 ? -3.998 -0.327 -20.323 1.00 7.24 476 LEU B N 1
ATOM 948 C CA . LEU B 1 14 ? -5.065 -1.309 -20.521 1.00 7.68 476 LEU B CA 1
ATOM 949 C C . LEU B 1 14 ? -5.112 -1.692 -21.997 1.00 7.32 476 LEU B C 1
ATOM 950 O O . LEU B 1 14 ? -5.450 -2.821 -22.349 1.00 8.55 476 LEU B O 1
ATOM 955 N N . SER B 1 15 ? -4.781 -0.734 -22.854 1.00 6.76 477 SER B N 1
ATOM 956 C CA . SER B 1 15 ? -4.764 -0.937 -24.302 1.00 6.65 477 SER B CA 1
ATOM 957 C C . SER B 1 15 ? -3.984 0.235 -24.875 1.00 7.35 477 SER B C 1
ATOM 958 O O . SER B 1 15 ? -3.504 1.085 -24.127 1.00 6.72 477 SER B O 1
ATOM 961 N N . ASP B 1 16 ? -3.856 0.301 -26.193 1.00 6.75 478 ASP B N 1
ATOM 962 C CA . ASP B 1 16 ? -3.121 1.402 -26.802 1.00 7.43 478 ASP B CA 1
ATOM 963 C C . ASP B 1 16 ? -3.889 2.721 -26.728 1.00 7.56 478 ASP B C 1
ATOM 964 O O . ASP B 1 16 ? -3.358 3.769 -27.087 1.00 9.01 478 ASP B O 1
ATOM 969 N N . GLU B 1 17 ? -5.129 2.669 -26.248 1.00 6.08 479 GLU B N 1
ATOM 970 C CA . GLU B 1 17 ? -5.957 3.867 -26.156 1.00 5.33 479 GLU B CA 1
ATOM 971 C C . GLU B 1 17 ? -6.544 4.103 -24.765 1.00 5.23 479 GLU B C 1
ATOM 972 O O . GLU B 1 17 ? -7.325 5.035 -24.565 1.00 6.14 479 GLU B O 1
ATOM 978 N N . SER B 1 18 ? -6.178 3.272 -23.798 1.00 4.97 480 SER B N 1
ATOM 979 C CA . SER B 1 18 ? -6.727 3.446 -22.459 1.00 5.68 480 SER B CA 1
ATOM 980 C C . SER B 1 18 ? -5.791 3.001 -21.348 1.00 5.46 480 SER B C 1
ATOM 981 O O . SER B 1 18 ? -4.916 2.151 -21.545 1.00 5.67 480 SER B O 1
ATOM 984 N N . VAL B 1 19 ? -6.002 3.580 -20.172 1.00 5.12 481 VAL B N 1
ATOM 985 C CA . VAL B 1 19 ? -5.208 3.264 -18.995 1.00 5.15 481 VAL B CA 1
ATOM 986 C C . VAL B 1 19 ? -6.110 3.092 -17.793 1.00 5.53 481 VAL B C 1
ATOM 987 O O . VAL B 1 19 ? -7.263 3.541 -17.792 1.00 5.94 481 VAL B O 1
ATOM 999 N N . LEU B 1 21 ? -6.279 3.710 -13.603 1.00 5.79 483 LEU B N 1
ATOM 1000 C CA . LEU B 1 21 ? -5.702 4.482 -12.519 1.00 4.81 483 LEU B CA 1
ATOM 1001 C C . LEU B 1 21 ? -6.101 3.810 -11.213 1.00 6.00 483 LEU B C 1
ATOM 1002 O O . LEU B 1 21 ? -7.219 3.309 -11.079 1.00 6.71 483 LEU B O 1
ATOM 1007 N N . ARG B 1 22 ? -5.180 3.796 -10.260 1.00 5.78 484 ARG B N 1
ATOM 1008 C CA . ARG B 1 22 ? -5.435 3.229 -8.943 1.00 5.99 484 ARG B CA 1
ATOM 1009 C C . ARG B 1 22 ? -4.993 4.279 -7.933 1.00 5.93 484 ARG B C 1
ATOM 1010 O O . ARG B 1 22 ? -3.877 4.791 -8.016 1.00 6.38 484 ARG B O 1
ATOM 1018 N N . TRP B 1 23 ? -5.882 4.629 -7.009 1.00 6.50 485 TRP B N 1
ATOM 1019 C CA . TRP B 1 23 ? -5.547 5.606 -5.983 1.00 5.76 485 TRP B CA 1
ATOM 1020 C C . TRP B 1 23 ? -6.064 5.164 -4.633 1.00 7.44 485 TRP B C 1
ATOM 1021 O O . TRP B 1 23 ? -6.913 4.273 -4.532 1.00 8.71 485 TRP B O 1
ATOM 1048 N N . VAL B 1 25 ? -7.427 6.391 -0.585 1.00 11.03 487 VAL B N 1
ATOM 1049 C CA . VAL B 1 25 ? -7.990 7.418 0.282 1.00 9.74 487 VAL B CA 1
ATOM 1050 C C . VAL B 1 25 ? -7.552 6.875 1.623 1.00 9.12 487 VAL B C 1
ATOM 1051 O O . VAL B 1 25 ? -8.125 5.910 2.125 1.00 9.85 487 VAL B O 1
ATOM 1055 N N . PRO B 1 26 ? -6.498 7.462 2.199 1.00 9.69 488 PRO B N 1
ATOM 1056 C CA . PRO B 1 26 ? -5.967 7.026 3.491 1.00 11.88 488 PRO B CA 1
ATOM 1057 C C . PRO B 1 26 ? -6.985 7.137 4.614 1.00 9.62 488 PRO 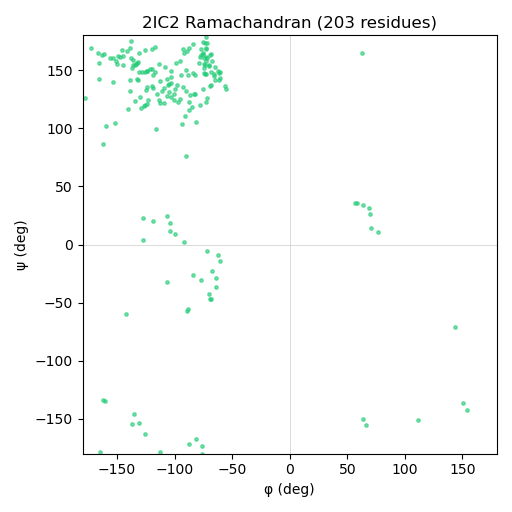B C 1
ATOM 1058 O O . PRO B 1 26 ? -7.780 8.075 4.643 1.00 9.60 488 PRO B O 1
ATOM 1062 N N . ARG B 1 27 ? -6.957 6.184 5.543 1.00 9.37 489 ARG B N 1
ATOM 1063 C CA . ARG B 1 27 ? -7.880 6.233 6.671 1.00 9.73 489 ARG B CA 1
ATOM 1064 C C . ARG B 1 27 ? -7.700 7.583 7.350 1.00 8.54 489 ARG B C 1
ATOM 1065 O O . ARG B 1 27 ? -6.574 8.028 7.579 1.00 10.32 489 ARG B O 1
ATOM 1073 N N . ASN B 1 28 ? -8.808 8.247 7.655 1.00 8.49 490 ASN B N 1
ATOM 1074 C CA . ASN B 1 28 ? -8.737 9.556 8.288 1.00 7.78 490 ASN B CA 1
ATOM 1075 C C . ASN B 1 28 ? -10.074 9.886 8.940 1.00 8.44 490 ASN B C 1
ATOM 1076 O O . ASN B 1 28 ? -11.084 9.246 8.643 1.00 10.25 490 ASN B O 1
ATOM 1081 N N . ASP B 1 29 ? -10.078 10.877 9.827 1.00 8.65 491 ASP B N 1
ATOM 1082 C CA . ASP B 1 29 ? -11.307 11.264 10.510 1.00 9.73 491 ASP B CA 1
ATOM 1083 C C . ASP B 1 29 ? -11.891 12.581 10.010 1.00 10.47 491 ASP B C 1
ATOM 1084 O O . ASP B 1 29 ? -12.629 13.249 10.736 1.00 12.21 491 ASP B O 1
ATOM 1089 N N . GLY B 1 30 ? -11.570 12.943 8.771 1.00 9.97 492 GLY B N 1
ATOM 1090 C CA . GLY B 1 30 ? -12.091 14.173 8.198 1.00 9.23 492 GLY B CA 1
ATOM 1091 C C . GLY B 1 30 ? -13.438 13.963 7.527 1.00 9.32 492 GLY B C 1
ATOM 1092 O O . GLY B 1 30 ? -14.039 12.894 7.643 1.00 10.31 492 GLY B O 1
ATOM 1093 N N . LEU B 1 31 ? -13.921 14.981 6.822 1.00 9.66 493 LEU B N 1
ATOM 1094 C CA . LEU B 1 31 ? -15.206 14.875 6.143 1.00 10.72 493 LEU B CA 1
ATOM 1095 C C . LEU B 1 31 ? -15.168 13.765 5.099 1.00 8.77 493 LEU B C 1
ATOM 1096 O O . LEU B 1 31 ? -14.127 13.502 4.493 1.00 10.18 493 LEU B O 1
ATOM 1101 N N . PRO B 1 32 ? -16.306 13.092 4.880 1.00 9.84 494 PRO B N 1
ATOM 1102 C CA . PRO B 1 32 ? -16.370 12.012 3.896 1.00 10.47 494 PRO B CA 1
ATOM 1103 C C . PRO B 1 32 ? -16.368 12.545 2.473 1.00 8.85 494 PRO B C 1
ATOM 1104 O O . PRO B 1 32 ? -16.754 13.688 2.219 1.00 7.86 494 PRO B O 1
ATOM 1108 N N . ILE B 1 33 ? -15.913 11.707 1.551 1.00 9.25 495 ILE B N 1
ATOM 1109 C CA . ILE B 1 33 ? -15.875 12.050 0.140 1.00 9.72 495 ILE B CA 1
ATOM 1110 C C . ILE B 1 33 ? -17.173 11.546 -0.477 1.00 9.41 495 ILE B C 1
ATOM 1111 O O . ILE B 1 33 ? -17.613 10.431 -0.188 1.00 10.88 495 ILE B O 1
ATOM 1116 N N . VAL B 1 34 ? -17.795 12.382 -1.302 1.00 8.44 496 VAL B N 1
ATOM 1117 C CA . VAL B 1 34 ? -19.046 12.035 -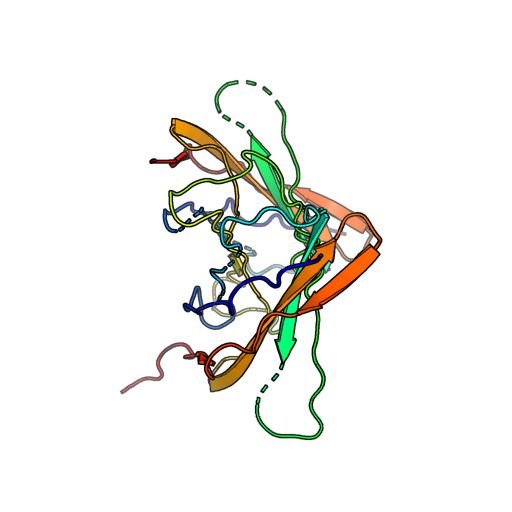1.966 1.00 10.35 496 VAL B CA 1
ATOM 1118 C C . VAL B 1 34 ? -18.759 11.341 -3.291 1.00 7.45 496 VAL B C 1
ATOM 1119 O O . VAL B 1 34 ? -19.237 10.234 -3.541 1.00 8.48 496 VAL B O 1
ATOM 1123 N N . ILE B 1 35 ? -17.981 12.005 -4.140 1.00 7.02 497 ILE B N 1
ATOM 1124 C CA . ILE B 1 35 ? -17.620 11.449 -5.438 1.00 7.62 497 ILE B CA 1
ATOM 1125 C C . ILE B 1 35 ? -16.208 11.834 -5.836 1.00 6.46 497 ILE B C 1
ATOM 1126 O O . ILE B 1 35 ? -15.617 12.761 -5.281 1.00 5.97 497 ILE B O 1
ATOM 1131 N N . PHE B 1 36 ? -15.673 11.096 -6.802 1.00 5.37 498 PHE B N 1
ATOM 1132 C CA . PHE B 1 36 ? -14.351 11.368 -7.347 1.00 5.64 498 PHE B CA 1
ATOM 1133 C C . PHE B 1 36 ? -14.531 11.724 -8.814 1.00 5.95 498 PHE B C 1
ATOM 1134 O O . PHE B 1 36 ? -15.442 11.231 -9.477 1.00 6.97 498 PHE B O 1
ATOM 1142 N N . LYS B 1 37 ? -13.659 12.589 -9.310 1.00 6.27 499 LYS B N 1
ATOM 1143 C CA . LYS B 1 37 ? -13.646 12.943 -10.720 1.00 6.63 499 LYS B CA 1
ATOM 1144 C C . LYS B 1 37 ? -12.217 12.636 -11.161 1.00 6.07 499 LYS B C 1
ATOM 1145 O O . LYS B 1 37 ? -11.251 12.983 -10.474 1.00 7.84 499 LYS B O 1
ATOM 1151 N N . VAL B 1 38 ? -12.092 11.949 -12.290 1.00 4.95 500 VAL B N 1
ATOM 1152 C CA . VAL B 1 38 ? -10.794 11.556 -12.824 1.00 5.02 500 VAL B CA 1
ATOM 1153 C C . VAL B 1 38 ? -10.335 12.581 -13.849 1.00 4.85 500 VAL B C 1
ATOM 1154 O O . VAL B 1 38 ? -11.058 12.875 -14.805 1.00 5.56 500 VAL B O 1
ATOM 1158 N N . GLN B 1 39 ? -9.137 13.121 -13.648 1.00 4.54 501 GLN B N 1
ATOM 1159 C CA . GLN B 1 39 ? -8.615 14.131 -14.551 1.00 5.44 501 GLN B CA 1
ATOM 1160 C C . GLN B 1 39 ? -7.317 13.712 -15.214 1.00 4.93 501 GLN B C 1
ATOM 1161 O O . GLN B 1 39 ? -6.525 12.952 -14.656 1.00 5.47 501 GLN B O 1
ATOM 1167 N N . TYR B 1 40 ? -7.101 14.229 -16.416 1.00 4.98 502 TYR B N 1
ATOM 1168 C CA . TYR B 1 40 ? -5.914 13.893 -17.180 1.00 5.96 502 TYR B CA 1
ATOM 1169 C C . TYR B 1 40 ? -5.556 15.006 -18.144 1.00 5.47 502 TYR B C 1
ATOM 1170 O O . TYR B 1 40 ? -6.386 15.851 -18.475 1.00 5.31 502 TYR B O 1
ATOM 1179 N N . ARG B 1 41 ? -4.312 15.001 -18.599 1.00 6.77 503 ARG B N 1
ATOM 1180 C CA . ARG B 1 41 ? -3.864 16.000 -19.557 1.00 7.18 503 ARG B CA 1
ATOM 1181 C C . ARG B 1 41 ? -2.597 15.485 -20.193 1.00 6.99 503 ARG B C 1
ATOM 1182 O O . ARG B 1 41 ? -1.938 14.604 -19.655 1.00 6.90 503 ARG B O 1
ATOM 1206 N N . VAL B 1 43 ? 1.300 15.958 -21.485 1.00 11.37 505 VAL B N 1
ATOM 1207 C CA . VAL B 1 43 ? 2.432 16.690 -20.931 1.00 13.23 505 VAL B CA 1
ATOM 1208 C C . VAL B 1 43 ? 2.813 17.769 -21.936 1.00 15.75 505 VAL B C 1
ATOM 1209 O O . VAL B 1 43 ? 2.332 17.767 -23.068 1.00 19.89 505 VAL B O 1
ATOM 1213 N N . GLY B 1 44 ? 3.692 18.676 -21.530 1.00 19.62 506 GLY B N 1
ATOM 1214 C CA . GLY B 1 44 ? 4.092 19.757 -22.407 1.00 22.03 506 GLY B CA 1
ATOM 1215 C C . GLY B 1 44 ? 3.512 21.006 -21.791 1.00 23.25 506 GLY B C 1
ATOM 1216 O O . GLY B 1 44 ? 3.339 21.054 -20.572 1.00 26.61 506 GLY B O 1
ATOM 1217 N N . LYS B 1 45 ? 3.195 22.022 -22.584 1.00 24.55 507 LYS B N 1
ATOM 1218 C CA . LYS B 1 45 ? 2.636 23.202 -21.949 1.00 23.72 507 LYS B CA 1
ATOM 1219 C C . LYS B 1 45 ? 1.477 23.881 -22.656 1.00 24.02 507 LYS B C 1
ATOM 1220 O O . LYS B 1 45 ? 1.155 23.574 -23.812 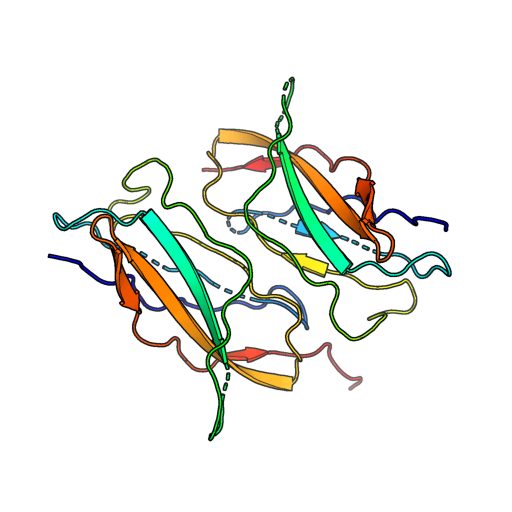1.00 24.87 507 LYS B O 1
ATOM 1226 N N . ARG B 1 46 ? 0.850 24.810 -21.938 1.00 24.69 508 ARG B N 1
ATOM 1227 C CA . ARG B 1 46 ? -0.318 25.521 -22.421 1.00 24.21 508 ARG B CA 1
ATOM 1228 C C . ARG B 1 46 ? -1.367 24.422 -22.580 1.00 24.72 508 ARG B C 1
ATOM 1229 O O . ARG B 1 46 ? -2.196 24.438 -23.487 1.00 27.41 508 ARG B O 1
ATOM 1237 N N . LYS B 1 47 ? -1.270 23.444 -21.677 1.00 24.56 509 LYS B N 1
ATOM 1238 C CA . LYS B 1 47 ? -2.165 22.296 -21.666 1.00 23.79 509 LYS B CA 1
ATOM 1239 C C . LYS B 1 47 ? -3.291 22.455 -20.654 1.00 23.98 509 LYS B C 1
ATOM 1240 O O . LYS B 1 47 ? -3.151 23.172 -19.662 1.00 27.64 509 LYS B O 1
ATOM 1246 N N . ASN B 1 48 ? -4.397 21.755 -20.893 1.00 22.85 510 ASN B N 1
ATOM 1247 C CA . ASN B 1 48 ? -5.559 21.831 -20.013 1.00 20.23 510 ASN B CA 1
ATOM 1248 C C . ASN B 1 48 ? -5.915 20.493 -19.374 1.00 18.43 510 ASN B C 1
ATOM 1249 O O . ASN B 1 48 ? -5.747 19.441 -19.990 1.00 17.30 510 ASN B O 1
ATOM 1254 N N . TRP B 1 49 ? -6.411 20.539 -18.139 1.00 16.36 511 TRP B N 1
ATOM 1255 C CA . TRP B 1 49 ? -6.828 19.320 -17.454 1.00 13.44 511 TRP B CA 1
ATOM 1256 C C . TRP B 1 49 ? -8.223 18.978 -17.936 1.00 11.83 511 TRP B C 1
ATOM 1257 O O . TRP B 1 49 ? -9.111 19.830 -17.933 1.00 13.15 511 TRP B O 1
ATOM 1268 N N . GLN B 1 50 ? -8.410 17.735 -18.359 1.00 8.70 512 GLN B N 1
ATOM 1269 C CA . GLN B 1 50 ? -9.712 17.271 -18.820 1.00 8.63 512 GLN B CA 1
ATOM 1270 C C . GLN B 1 50 ? -10.245 16.317 -17.763 1.00 7.42 512 GLN B C 1
ATOM 1271 O O . GLN B 1 50 ? -9.475 15.699 -17.029 1.00 9.31 512 GLN B O 1
ATOM 1277 N N . THR B 1 51 ? -11.563 16.210 -17.675 1.00 7.00 513 THR B N 1
ATOM 1278 C CA . THR B 1 51 ? -12.192 15.319 -16.713 1.00 6.68 513 THR B CA 1
ATOM 1279 C C . THR B 1 51 ? -13.019 14.303 -17.493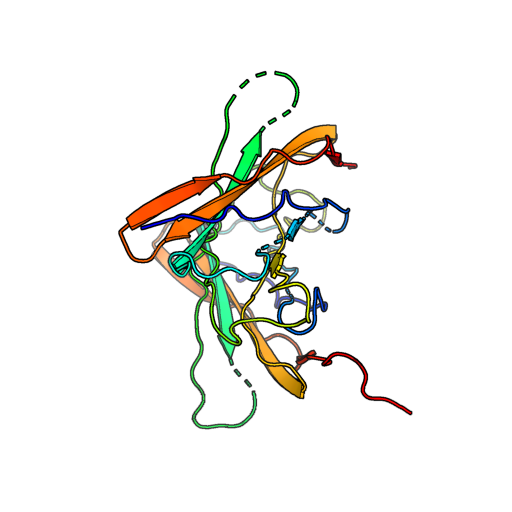 1.00 6.44 513 THR B C 1
ATOM 1280 O O . THR B 1 51 ? -13.693 14.668 -18.454 1.00 7.58 513 THR B O 1
ATOM 1284 N N . THR B 1 52 ? -12.951 13.032 -17.112 1.00 5.51 514 THR B N 1
ATOM 1285 C CA . THR B 1 52 ? -13.751 12.024 -17.800 1.00 6.12 514 THR B CA 1
ATOM 1286 C C . THR B 1 52 ? -15.196 12.236 -17.358 1.00 5.93 514 THR B C 1
ATOM 1287 O O . THR B 1 52 ? -15.452 12.888 -16.341 1.00 7.33 514 THR B O 1
ATOM 1291 N N . ASN B 1 53 ? -16.136 11.705 -18.135 1.00 7.04 515 ASN B N 1
ATOM 1292 C CA . ASN B 1 53 ? -17.560 11.812 -17.824 1.00 7.79 515 ASN B CA 1
ATOM 1293 C C . ASN B 1 53 ? -17.840 10.579 -16.975 1.00 7.76 515 ASN B C 1
ATOM 1294 O O . ASN B 1 53 ? -18.423 9.601 -17.447 1.00 7.76 515 ASN B O 1
ATOM 1299 N N . ASP B 1 54 ? -17.420 10.635 -15.716 1.00 7.99 516 ASP B N 1
ATOM 1300 C CA . ASP B 1 54 ? -17.557 9.489 -14.833 1.00 6.80 516 ASP B CA 1
ATOM 1301 C C . ASP B 1 54 ? -17.437 9.881 -13.360 1.00 6.21 516 ASP B C 1
ATOM 1302 O O . ASP B 1 54 ? -16.356 9.820 -12.780 1.00 7.67 516 AS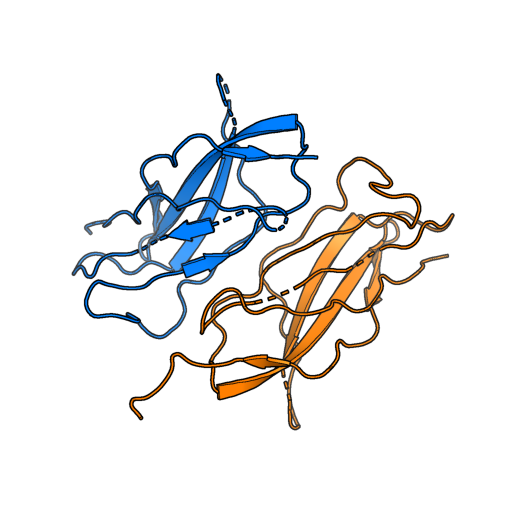P B O 1
ATOM 1307 N N . ASN B 1 55 ? -18.552 10.286 -12.758 1.00 5.51 517 ASN B N 1
ATOM 1308 C CA . ASN B 1 55 ? -18.563 10.664 -11.347 1.00 6.96 517 ASN B CA 1
ATOM 1309 C C . ASN B 1 55 ? -18.644 9.391 -10.520 1.00 8.00 517 ASN B C 1
ATOM 1310 O O . ASN B 1 55 ? -19.696 8.753 -10.436 1.00 10.95 517 ASN B O 1
ATOM 1315 N N . ILE B 1 56 ? -17.522 9.031 -9.910 1.00 7.64 518 ILE B N 1
ATOM 1316 C CA . ILE B 1 56 ? -17.422 7.815 -9.122 1.00 7.65 518 ILE B CA 1
ATOM 1317 C C . ILE B 1 56 ? -17.834 8.004 -7.668 1.00 8.11 518 ILE B C 1
ATOM 1318 O O . ILE B 1 56 ? -17.193 8.744 -6.933 1.00 6.96 518 ILE B O 1
ATOM 1323 N N . PRO B 1 57 ? -18.920 7.337 -7.237 1.00 7.64 519 PRO B N 1
ATOM 1324 C CA . PRO B 1 57 ? -19.374 7.464 -5.848 1.00 9.09 519 PRO B CA 1
ATOM 1325 C C . PRO B 1 57 ? -18.368 6.804 -4.914 1.00 7.08 519 PRO B C 1
ATOM 1326 O O . PRO B 1 57 ? -17.713 5.834 -5.290 1.00 7.28 519 PRO B O 1
ATOM 1330 N N . TYR B 1 58 ? -18.239 7.326 -3.701 1.00 6.85 520 TYR B N 1
ATOM 1331 C CA . TYR B 1 58 ? -17.313 6.732 -2.751 1.00 5.14 520 TYR B CA 1
ATOM 1332 C C . TYR B 1 58 ? -17.793 5.318 -2.415 1.00 6.89 520 TYR B C 1
ATOM 1333 O O . TYR B 1 58 ? -16.991 4.409 -2.214 1.00 8.08 520 TYR B O 1
ATOM 1342 N N . GLY B 1 59 ? -19.110 5.157 -2.342 1.00 7.33 521 GLY B N 1
ATOM 1343 C CA . GLY B 1 59 ? -19.706 3.862 -2.066 1.00 8.60 521 GLY B CA 1
ATOM 1344 C C . GLY B 1 59 ? -19.439 3.273 -0.696 1.00 8.11 521 GLY B C 1
ATOM 1345 O O . GLY B 1 59 ? -19.178 3.987 0.270 1.00 8.47 521 GLY B O 1
ATOM 1346 N N . LYS B 1 60 ? -19.521 1.949 -0.629 1.00 9.46 522 LYS B N 1
ATOM 1347 C CA . LYS B 1 60 ? -19.299 1.199 0.598 1.00 8.79 522 LYS B CA 1
ATOM 1348 C C . LYS B 1 60 ? -18.394 0.014 0.266 1.00 10.74 522 LYS B C 1
ATOM 1349 O O . LYS B 1 60 ? -18.349 -0.434 -0.881 1.00 13.61 522 LYS B O 1
ATOM 1355 N N . PRO B 1 61 ? -17.645 -0.496 1.255 1.00 11.46 523 PRO B N 1
ATOM 1356 C CA . PRO B 1 61 ? -17.577 -0.054 2.650 1.00 13.35 523 PRO B CA 1
ATOM 1357 C C . PRO B 1 61 ? -16.748 1.219 2.787 1.00 11.82 523 PRO B C 1
ATOM 1358 O O . PRO B 1 61 ? -16.330 1.802 1.789 1.00 10.14 523 PRO B O 1
ATOM 1362 N N . LYS B 1 62 ? -16.503 1.640 4.022 1.00 9.32 524 LYS B N 1
ATOM 1363 C CA . LYS B 1 62 ? -15.728 2.842 4.285 1.00 8.90 524 LYS B CA 1
ATOM 1364 C C . LYS B 1 62 ? -14.273 2.625 3.879 1.00 8.60 524 LYS B C 1
ATOM 1365 O O . LYS B 1 62 ? -13.675 3.462 3.204 1.00 9.14 524 LYS B O 1
ATOM 1371 N N . TRP B 1 63 ? -13.713 1.494 4.296 1.00 7.82 525 TRP B N 1
ATOM 1372 C CA . TRP B 1 63 ? -12.331 1.156 3.971 1.00 9.19 525 TRP B CA 1
ATOM 1373 C C . TRP B 1 63 ? -12.301 -0.285 3.465 1.00 10.57 525 TRP B C 1
ATOM 1374 O O . TRP B 1 63 ? -13.048 -1.131 3.956 1.00 13.20 525 TRP B O 1
ATOM 1385 N N . ASN B 1 64 ? -11.458 -0.567 2.477 1.00 9.92 526 ASN B N 1
ATOM 1386 C CA . ASN B 1 64 ? -11.349 -1.933 1.970 1.00 11.43 526 ASN B CA 1
ATOM 1387 C C . ASN B 1 64 ? -9.939 -2.473 2.173 1.00 13.12 526 ASN B C 1
ATOM 1388 O O . ASN B 1 64 ? -9.528 -3.434 1.522 1.00 17.24 526 ASN B O 1
ATOM 1393 N N . SER B 1 65 ? -9.215 -1.850 3.098 1.00 11.87 527 SER B N 1
ATOM 1394 C CA . SER B 1 65 ? -7.850 -2.232 3.440 1.00 17.47 527 SER B CA 1
ATOM 1395 C C . SER B 1 65 ? -7.451 -1.544 4.744 1.00 16.21 527 SER B C 1
ATOM 1396 O O . SER B 1 65 ? -8.120 -0.614 5.189 1.00 15.67 527 SER B O 1
ATOM 1399 N N . GLU B 1 66 ? -6.369 -2.006 5.359 1.00 17.24 528 GLU B N 1
ATOM 1400 C CA . GLU B 1 66 ? -5.899 -1.414 6.606 1.00 17.07 528 GLU B CA 1
ATOM 1401 C C . GLU B 1 66 ? -5.400 0.004 6.366 1.00 15.95 528 GLU B C 1
ATOM 1402 O O . GLU B 1 66 ? -5.365 0.834 7.274 1.00 17.37 528 GLU B O 1
ATOM 1408 N N . LEU B 1 67 ? -5.030 0.279 5.123 1.00 13.31 529 LEU B N 1
ATOM 1409 C CA . LEU B 1 67 ? -4.502 1.581 4.749 1.00 12.17 529 LEU B CA 1
ATOM 1410 C C . LEU B 1 67 ? -5.586 2.618 4.450 1.00 9.96 529 LEU B C 1
ATOM 1411 O O . LEU B 1 67 ? -5.359 3.818 4.593 1.00 13.46 529 LEU B O 1
ATOM 1416 N N . GLY B 1 68 ? -6.760 2.148 4.045 1.00 9.82 530 GLY B N 1
ATOM 1417 C CA . GLY B 1 68 ? -7.851 3.053 3.725 1.00 8.91 530 GLY B CA 1
ATOM 1418 C C . GLY B 1 68 ? -8.730 2.418 2.667 1.00 9.13 530 GLY B C 1
ATOM 1419 O O . GLY B 1 68 ? -9.056 1.236 2.764 1.00 9.46 530 GLY B O 1
ATOM 1420 N N . LYS B 1 69 ? -9.133 3.183 1.660 1.00 7.45 531 LYS B N 1
ATOM 1421 C CA . LYS B 1 69 ? -9.952 2.599 0.610 1.00 7.62 531 LYS B CA 1
ATOM 1422 C C . LYS B 1 69 ? -9.342 2.853 -0.753 1.00 7.40 531 LYS B C 1
ATOM 1423 O O . LYS B 1 69 ? -9.088 3.996 -1.135 1.00 9.20 531 LYS B O 1
ATOM 1429 N N A SER B 1 70 ? -9.109 1.771 -1.491 0.50 8.07 532 SER B N 1
ATOM 1430 N N B SER B 1 70 ? -9.097 1.774 -1.491 0.50 8.24 532 SER B N 1
ATOM 1431 C CA A SER B 1 70 ? -8.533 1.867 -2.822 0.50 8.13 532 SER B CA 1
ATOM 1432 C CA B SER B 1 70 ? -8.525 1.886 -2.824 0.50 8.56 532 SER B CA 1
ATOM 1433 C C A SER B 1 70 ? -9.630 1.927 -3.871 0.50 8.29 532 SER B C 1
ATOM 1434 C C B SER B 1 70 ? -9.626 1.934 -3.867 0.50 8.37 532 SER B C 1
ATOM 1435 O O A SER B 1 70 ? -10.700 1.347 -3.704 0.50 8.24 532 SER B O 1
ATOM 1436 O O B SER B 1 70 ? -10.678 1.335 -3.696 0.50 8.15 532 SER B O 1
ATOM 1441 N N . PHE B 1 71 ? -9.358 2.644 -4.959 1.00 7.00 533 PHE B N 1
ATOM 1442 C CA . PHE B 1 71 ? -10.304 2.786 -6.053 1.00 7.87 533 PHE B CA 1
ATOM 1443 C C . PHE B 1 71 ? -9.529 2.695 -7.347 1.00 8.09 533 PHE B C 1
ATOM 1444 O O . PHE B 1 71 ? -8.328 2.960 -7.381 1.00 8.26 533 PHE B O 1
ATOM 1452 N N . THR B 1 72 ? -10.223 2.337 -8.413 1.00 9.07 534 THR B N 1
ATOM 1453 C CA . THR B 1 72 ? -9.607 2.293 -9.723 1.00 9.55 534 THR B CA 1
ATOM 1454 C C . THR B 1 72 ? -10.609 2.891 -10.694 1.00 12.36 534 THR B C 1
ATOM 1455 O O . THR B 1 72 ? -11.803 2.990 -10.400 1.00 11.87 534 THR B O 1
ATOM 1459 N N . ALA B 1 73 ? -10.116 3.316 -11.845 1.00 8.55 535 ALA B N 1
ATOM 1460 C CA . ALA B 1 73 ? -10.971 3.890 -12.866 1.00 8.15 535 ALA B CA 1
ATOM 1461 C C . ALA B 1 73 ? -10.151 3.912 -14.129 1.00 7.63 535 ALA B C 1
ATOM 1462 O O . ALA B 1 73 ? -8.925 3.907 -14.079 1.00 10.54 535 ALA B O 1
ATOM 1464 N N . SER B 1 74 ? -10.817 3.930 -15.269 1.00 6.67 536 SER B N 1
ATOM 1465 C CA . SER B 1 74 ? -10.086 3.960 -16.514 1.00 6.85 536 SER B CA 1
ATOM 1466 C C . SER B 1 74 ? -10.298 5.267 -17.254 1.00 5.85 536 SER B C 1
ATOM 1467 O O . SER B 1 74 ? -11.289 5.978 -17.041 1.00 6.79 536 SER B O 1
ATOM 1470 N N . VAL B 1 75 ? -9.325 5.601 -18.092 1.00 5.57 537 VAL B N 1
ATOM 1471 C CA . VAL B 1 75 ? -9.402 6.777 -18.938 1.00 4.33 537 VAL B CA 1
ATOM 1472 C C . VAL B 1 75 ? -9.201 6.185 -20.325 1.00 4.82 537 VAL B C 1
ATOM 1473 O O . VAL B 1 75 ? -8.185 5.542 -20.592 1.00 5.04 537 VAL B O 1
ATOM 1477 N N . THR B 1 76 ? -10.184 6.379 -21.195 1.00 4.72 538 THR B N 1
ATOM 1478 C CA . THR B 1 76 ? -10.128 5.835 -22.541 1.00 4.60 538 THR B CA 1
ATOM 1479 C C . THR B 1 76 ? -10.010 6.946 -23.576 1.00 5.99 538 THR B C 1
ATOM 1480 O O . THR B 1 76 ? -9.947 8.127 -23.234 1.00 6.62 538 THR B O 1
ATOM 1484 N N . ASP B 1 77 ? -9.981 6.549 -24.843 1.00 4.70 539 ASP B N 1
ATOM 1485 C CA . ASP B 1 77 ? -9.871 7.473 -25.967 1.00 5.29 539 ASP B CA 1
ATOM 1486 C C . ASP B 1 77 ? -8.626 8.355 -25.930 1.00 6.18 539 ASP B C 1
ATOM 1487 O O . ASP B 1 77 ? -8.659 9.516 -26.339 1.00 8.56 539 ASP B O 1
ATOM 1492 N N . LEU B 1 78 ? -7.526 7.786 -25.448 1.00 6.20 540 LEU B N 1
ATOM 1493 C CA . LEU B 1 78 ? -6.254 8.497 -25.398 1.00 7.86 540 LEU B CA 1
ATOM 1494 C C . LEU B 1 78 ? -5.463 8.125 -26.642 1.00 8.12 540 LEU B C 1
ATOM 1495 O O . LEU B 1 78 ? -5.699 7.081 -27.250 1.00 9.04 540 LEU B O 1
ATOM 1500 N N . LYS B 1 79 ? -4.522 8.980 -27.015 1.00 9.44 541 LYS B N 1
ATOM 1501 C CA . LYS B 1 79 ? -3.700 8.724 -28.185 1.00 8.39 541 LYS B CA 1
ATOM 1502 C C . LYS B 1 79 ? -2.352 8.189 -27.737 1.00 6.79 541 LYS B C 1
ATOM 1503 O O . LYS B 1 79 ? -1.663 8.812 -26.928 1.00 7.80 541 LYS B O 1
ATOM 1509 N N . PRO B 1 80 ? -1.961 7.014 -28.247 1.00 6.77 542 PRO B N 1
ATOM 1510 C CA . PRO B 1 80 ? -0.671 6.444 -27.853 1.00 7.27 542 PRO B CA 1
ATOM 1511 C C . PRO B 1 80 ? 0.517 7.192 -28.448 1.00 7.93 542 PRO B C 1
ATOM 1512 O O . PRO B 1 80 ? 0.353 8.089 -29.273 1.00 8.39 542 PRO B O 1
ATOM 1516 N N . GLN B 1 81 ? 1.711 6.802 -28.012 1.00 7.61 543 GLN B N 1
ATOM 1517 C CA . GLN B 1 81 ? 2.958 7.402 -28.466 1.00 9.36 543 GLN B CA 1
ATOM 1518 C C . GLN B 1 81 ? 3.092 8.826 -27.934 1.00 7.93 543 GLN B C 1
ATOM 1519 O O . GLN B 1 81 ? 3.759 9.671 -28.528 1.00 10.14 543 GLN B O 1
ATOM 1525 N N . HIS B 1 82 ? 2.442 9.077 -26.799 1.00 7.83 544 HIS B N 1
ATOM 1526 C CA . HIS B 1 82 ? 2.484 10.370 -26.127 1.00 8.11 544 HIS B CA 1
ATOM 1527 C C . HIS B 1 82 ? 2.532 10.150 -24.626 1.00 6.86 544 HIS B C 1
ATOM 1528 O O . HIS B 1 82 ? 2.269 9.047 -24.140 1.00 6.14 544 HIS B O 1
ATOM 1535 N N . THR B 1 83 ? 2.856 11.214 -23.899 1.00 6.69 545 THR B N 1
ATOM 1536 C CA . THR B 1 83 ? 2.976 11.161 -22.450 1.00 7.65 545 THR B CA 1
ATOM 1537 C C . THR B 1 83 ? 1.883 11.987 -21.774 1.00 4.53 545 THR B C 1
ATOM 1538 O O . THR B 1 83 ? 1.537 13.074 -22.229 1.00 5.81 545 THR B O 1
ATOM 1542 N N . TYR B 1 84 ? 1.361 11.454 -20.673 1.00 5.70 546 TYR B N 1
ATOM 1543 C CA . TYR B 1 84 ? 0.259 12.071 -19.939 1.00 5.47 546 TYR B CA 1
ATOM 1544 C C . TYR B 1 84 ? 0.489 12.191 -18.443 1.00 5.69 546 TYR B C 1
ATOM 1545 O O . TYR B 1 84 ? 1.379 11.561 -17.883 1.00 6.04 546 TYR B O 1
ATOM 1554 N N . ARG B 1 85 ? -0.343 13.014 -17.815 1.00 5.01 547 ARG B N 1
ATOM 1555 C CA . ARG B 1 85 ? -0.352 13.188 -16.369 1.00 5.69 547 ARG B CA 1
ATOM 1556 C C . ARG B 1 85 ? -1.799 12.979 -15.941 1.00 5.29 547 ARG B C 1
ATOM 1557 O O . ARG B 1 85 ? -2.729 13.288 -16.696 1.00 5.48 547 ARG B O 1
ATOM 1565 N N . PHE B 1 86 ? -1.983 12.458 -14.734 1.00 4.92 548 PHE B N 1
ATOM 1566 C CA . PHE B 1 86 ? -3.308 12.172 -14.205 1.00 5.04 548 PHE B CA 1
ATOM 1567 C C . PHE B 1 86 ? -3.404 12.617 -12.760 1.00 5.14 548 PHE B C 1
ATOM 1568 O O . PHE B 1 86 ? -2.397 12.700 -12.063 1.00 6.37 548 PHE B O 1
ATOM 1576 N N . ARG B 1 87 ? -4.618 12.911 -12.311 1.00 4.56 549 ARG B N 1
ATOM 1577 C CA . ARG B 1 87 ? -4.832 13.274 -10.923 1.00 5.11 549 ARG B CA 1
ATOM 1578 C C . ARG B 1 87 ? -6.278 12.979 -10.572 1.00 5.26 549 ARG B C 1
ATOM 1579 O O . ARG B 1 87 ? -7.126 12.829 -11.456 1.00 5.15 549 ARG B O 1
ATOM 1587 N N . ILE B 1 88 ? -6.548 12.874 -9.278 1.00 4.43 550 ILE B N 1
ATOM 1588 C CA . ILE B 1 88 ? -7.882 12.563 -8.791 1.00 5.13 550 ILE B CA 1
ATOM 1589 C C . ILE B 1 88 ? -8.458 13.722 -8.002 1.00 5.20 550 ILE B C 1
ATOM 1590 O O . ILE B 1 88 ? -7.816 14.251 -7.096 1.00 5.73 550 ILE B O 1
ATOM 1595 N N . LEU B 1 89 ? -9.674 14.112 -8.358 1.00 5.07 551 LEU B N 1
ATOM 1596 C CA . LEU B 1 89 ? -10.375 15.190 -7.684 1.00 4.67 551 LEU B CA 1
ATOM 1597 C C . LEU B 1 89 ? -11.423 14.574 -6.764 1.00 4.74 551 LEU B C 1
ATOM 1598 O O . LEU B 1 89 ? -12.232 13.747 -7.191 1.00 6.65 551 LEU B O 1
ATOM 1603 N N . ALA B 1 90 ? -11.391 14.969 -5.499 1.00 5.12 552 ALA B N 1
ATOM 1604 C CA . ALA B 1 90 ? -12.345 14.476 -4.521 1.00 4.71 552 ALA B CA 1
ATOM 1605 C C . ALA B 1 90 ? -13.306 15.596 -4.153 1.00 6.00 552 ALA B C 1
ATOM 1606 O O . ALA B 1 90 ? -12.890 16.731 -3.931 1.00 5.55 552 ALA B O 1
ATOM 1608 N N . VAL B 1 91 ? -14.592 15.269 -4.118 1.00 4.27 553 VAL B N 1
ATOM 1609 C CA . VAL B 1 91 ? -15.626 16.225 -3.736 1.00 5.69 553 VAL B CA 1
ATOM 1610 C C . VAL B 1 91 ? -16.117 15.763 -2.362 1.00 6.20 553 VAL B C 1
ATOM 1611 O O . VAL B 1 91 ? -16.564 14.626 -2.216 1.00 6.80 553 VAL B O 1
ATOM 1615 N N . TYR B 1 92 ? -16.021 16.631 -1.359 1.00 6.16 554 TYR B N 1
ATOM 1616 C CA . TYR B 1 92 ? -16.438 16.273 -0.006 1.00 6.28 554 TYR B CA 1
ATOM 1617 C C . TYR B 1 92 ? -17.883 16.653 0.276 1.00 6.28 554 TYR B C 1
ATOM 1618 O O . TYR B 1 92 ? -18.500 17.384 -0.497 1.00 7.75 554 TYR B O 1
ATOM 1627 N N . SER B 1 93 ? -18.425 16.154 1.385 1.00 7.82 555 SER B N 1
ATOM 1628 C CA . SER B 1 93 ? -19.814 16.438 1.738 1.00 8.36 555 SER B CA 1
ATOM 1629 C C . SER B 1 93 ? -20.130 17.912 1.980 1.00 12.29 555 SER B C 1
ATOM 1630 O O . SER B 1 93 ? -21.300 18.272 2.112 1.00 14.66 555 SER B O 1
ATOM 1633 N N . ASN B 1 94 ? -19.116 18.767 2.042 1.00 11.89 556 ASN B N 1
ATOM 1634 C CA . ASN B 1 94 ? -19.391 20.186 2.247 1.00 12.15 556 ASN B CA 1
ATOM 1635 C C . ASN B 1 94 ? -19.211 20.918 0.916 1.00 12.53 556 ASN B C 1
ATOM 1636 O O . ASN B 1 94 ? -19.189 22.147 0.859 1.00 15.05 556 ASN B O 1
ATOM 1641 N N . ASN B 1 95 ? -19.094 20.131 -0.150 1.00 11.09 557 ASN B N 1
ATOM 1642 C CA . ASN B 1 95 ? -18.906 20.607 -1.518 1.00 13.36 557 ASN B CA 1
ATOM 1643 C C . ASN B 1 95 ? -17.539 21.211 -1.804 1.00 12.52 557 ASN B C 1
ATOM 1644 O O . ASN B 1 95 ? -17.348 21.884 -2.819 1.00 12.33 557 ASN B O 1
ATOM 1649 N N . ASP B 1 96 ? -16.585 20.986 -0.910 1.00 10.53 558 ASP B N 1
ATOM 1650 C CA . ASP B 1 96 ? -15.240 21.484 -1.144 1.00 10.10 558 ASP B CA 1
ATOM 1651 C C . ASP B 1 96 ? -14.635 20.482 -2.125 1.00 9.88 558 ASP B C 1
ATOM 1652 O O . ASP B 1 96 ? -15.101 19.345 -2.213 1.00 10.19 558 ASP B O 1
ATOM 1657 N N . ASN B 1 97 ? -13.637 20.918 -2.886 1.00 9.30 559 ASN B N 1
ATOM 1658 C CA . ASN B 1 97 ? -12.949 20.060 -3.846 1.00 10.69 559 ASN B CA 1
ATOM 1659 C C . ASN B 1 97 ? -11.467 20.082 -3.516 1.00 11.90 559 ASN B C 1
ATOM 1660 O O . ASN B 1 97 ? -10.901 21.143 -3.247 1.00 13.91 559 ASN B O 1
ATOM 1665 N N . LYS B 1 98 ? -10.841 18.913 -3.533 1.00 9.16 560 LYS B N 1
ATOM 1666 C CA . LYS B 1 98 ? -9.412 18.807 -3.295 1.00 9.92 560 LYS B CA 1
ATOM 1667 C C . LYS B 1 98 ? -8.854 17.793 -4.277 1.00 8.28 560 LYS B C 1
ATOM 1668 O O . LYS B 1 98 ? -9.418 16.714 -4.453 1.00 8.28 560 LYS B O 1
ATOM 1674 N N . GLU B 1 99 ? -7.760 18.151 -4.932 1.00 7.32 561 GLU B N 1
ATOM 1675 C CA . GLU B 1 99 ? -7.137 17.254 -5.892 1.00 7.82 561 GLU B CA 1
ATOM 1676 C C . GLU B 1 99 ? -5.891 16.605 -5.318 1.00 7.85 561 GLU B C 1
ATOM 1677 O O . GLU B 1 99 ? -5.194 17.179 -4.478 1.00 8.02 561 GLU B O 1
ATOM 1683 N N . SER B 1 100 ? -5.622 15.392 -5.777 1.00 7.17 562 SER B N 1
ATOM 1684 C CA . SER B 1 100 ? -4.441 14.661 -5.355 1.00 6.12 562 SER B CA 1
ATOM 1685 C C . SER B 1 100 ? -3.254 15.321 -6.028 1.00 6.28 562 SER B C 1
ATOM 1686 O O . SER B 1 100 ? -3.419 16.143 -6.930 1.00 7.22 562 SER B O 1
ATOM 1689 N N . ASN B 1 101 ? -2.054 14.965 -5.584 1.00 6.87 563 ASN B N 1
ATOM 1690 C CA . ASN B 1 101 ? -0.865 15.467 -6.249 1.00 5.40 563 ASN B CA 1
ATOM 1691 C C . ASN B 1 101 ? -0.907 14.738 -7.591 1.00 6.47 563 ASN B C 1
ATOM 1692 O O . ASN B 1 101 ? -1.616 13.739 -7.737 1.00 6.89 563 ASN B O 1
ATOM 1697 N N . THR B 1 102 ? -0.155 15.222 -8.567 1.00 6.71 564 THR B N 1
ATOM 1698 C CA . THR B 1 102 ? -0.168 14.590 -9.874 1.00 8.48 564 THR B CA 1
ATOM 1699 C C . THR B 1 102 ? 0.574 13.266 -9.918 1.00 8.29 564 THR B C 1
ATOM 1700 O O . THR B 1 102 ? 1.476 13.004 -9.121 1.00 9.62 564 THR B O 1
ATOM 1704 N N . SER B 1 103 ? 0.166 12.424 -10.857 1.00 7.93 565 SER B N 1
ATOM 1705 C CA . SER B 1 103 ? 0.794 11.133 -11.068 1.00 7.57 565 SER B CA 1
ATOM 1706 C C . SER B 1 103 ? 2.150 11.383 -11.702 1.00 7.42 565 SER B C 1
ATOM 1707 O O . SER B 1 103 ? 2.456 12.496 -12.122 1.00 6.61 565 SER B O 1
ATOM 1710 N N . ALA B 1 104 ? 2.960 10.338 -11.768 1.00 8.32 566 ALA B N 1
ATOM 1711 C CA . ALA B 1 104 ? 4.236 10.448 -12.444 1.00 7.92 566 ALA B CA 1
ATOM 1712 C C . ALA B 1 104 ? 3.839 10.521 -13.920 1.00 8.23 566 ALA B C 1
ATOM 1713 O O . ALA B 1 104 ? 2.721 10.145 -14.285 1.00 7.91 566 ALA B O 1
ATOM 1715 N N . LYS B 1 105 ? 4.731 11.016 -14.767 1.00 8.44 567 LYS B N 1
ATOM 1716 C CA . LYS B 1 105 ? 4.437 11.086 -16.193 1.00 8.65 567 LYS B CA 1
ATOM 1717 C C . LYS B 1 105 ? 4.215 9.662 -16.690 1.00 6.93 567 LYS B C 1
ATOM 1718 O O . LYS B 1 105 ? 4.899 8.731 -16.257 1.00 8.30 567 LYS B O 1
ATOM 1724 N N . PHE B 1 106 ? 3.258 9.481 -17.591 1.00 6.81 568 PHE B N 1
ATOM 1725 C CA . PHE B 1 106 ? 2.986 8.151 -18.117 1.00 6.63 568 PHE B CA 1
ATOM 1726 C C . PHE B 1 106 ? 3.022 8.112 -19.632 1.00 5.48 568 PHE B C 1
ATOM 1727 O O . PHE B 1 106 ? 2.233 8.787 -20.296 1.00 5.30 568 PHE B O 1
ATOM 1735 N N . TYR B 1 107 ? 3.929 7.307 -20.172 1.00 6.28 569 TYR B N 1
ATOM 1736 C CA . TYR B 1 107 ? 4.048 7.152 -21.615 1.00 5.28 569 TYR B CA 1
ATOM 1737 C C . TYR B 1 107 ? 3.097 6.047 -22.052 1.00 7.15 569 TYR B C 1
ATOM 1738 O O . TYR B 1 107 ? 3.186 4.924 -21.563 1.00 6.51 569 TYR B O 1
ATOM 1747 N N . LEU B 1 108 ? 2.183 6.371 -22.962 1.00 5.23 570 LEU B N 1
ATOM 1748 C CA . LEU B 1 108 ? 1.226 5.388 -23.465 1.00 5.59 570 LEU B CA 1
ATOM 1749 C C . LEU B 1 108 ? 1.800 4.712 -24.710 1.00 6.37 570 LEU B C 1
ATOM 1750 O O . LEU B 1 108 ? 1.935 5.328 -25.765 1.00 8.18 570 LEU B O 1
ATOM 1755 N N . GLN B 1 109 ? 2.137 3.437 -24.553 1.00 7.98 571 GLN B N 1
ATOM 1756 C CA . GLN B 1 109 ? 2.733 2.615 -25.603 1.00 9.27 571 GLN B CA 1
ATOM 1757 C C . GLN B 1 109 ? 1.759 2.240 -26.716 1.00 8.14 571 GLN B C 1
ATOM 1758 O O . GLN B 1 109 ? 0.682 1.709 -26.450 1.00 8.71 571 GLN B O 1
ATOM 1764 N N . PRO B 1 110 ? 2.118 2.521 -27.979 1.00 8.37 572 PRO B N 1
ATOM 1765 C CA . PRO B 1 110 ? 1.208 2.158 -29.070 1.00 8.17 572 PRO B CA 1
ATOM 1766 C C . PRO B 1 110 ? 1.473 0.697 -29.411 1.00 8.97 572 PRO B C 1
ATOM 1767 O O . PRO B 1 110 ? 2.406 0.096 -28.877 1.00 8.39 572 PRO B O 1
ATOM 1771 N N . GLY B 1 111 ? 0.648 0.120 -30.276 1.00 8.40 573 GLY B N 1
ATOM 1772 C CA . GLY B 1 111 ? 0.886 -1.253 -30.680 1.00 10.73 573 GLY B CA 1
ATOM 1773 C C . GLY B 1 111 ? 2.259 -1.267 -31.329 1.00 9.80 573 GLY B C 1
ATOM 1774 O O . GLY B 1 111 ? 2.668 -0.279 -31.937 1.00 12.15 573 GLY B O 1
ATOM 1775 N N . ALA B 1 112 ? 2.975 -2.377 -31.210 1.00 10.91 574 ALA B N 1
ATOM 1776 C CA . ALA B 1 112 ? 4.316 -2.472 -31.773 1.00 10.91 574 ALA B CA 1
ATOM 1777 C C . ALA B 1 112 ? 4.372 -2.386 -33.291 1.00 9.59 574 ALA B C 1
ATOM 1778 O O . ALA B 1 112 ? 3.504 -2.904 -33.993 1.00 13.89 574 ALA B O 1
ATOM 1780 N N . ALA B 1 113 ? 5.393 -1.701 -33.792 1.00 10.16 575 ALA B N 1
ATOM 1781 C CA . ALA B 1 113 ? 5.597 -1.589 -35.227 1.00 10.87 575 ALA B CA 1
ATOM 1782 C C . ALA B 1 113 ? 6.417 -2.824 -35.571 1.00 10.21 575 ALA B C 1
ATOM 1783 O O . ALA B 1 113 ? 6.899 -3.523 -34.679 1.00 9.98 575 ALA B O 1
ATOM 1785 N N . LEU B 1 114 ? 6.582 -3.112 -36.852 1.00 10.44 576 LEU B N 1
ATOM 1786 C CA . LEU B 1 114 ? 7.371 -4.279 -37.204 1.00 9.77 576 LEU B CA 1
ATOM 1787 C C . LEU B 1 114 ? 8.843 -4.031 -36.885 1.00 9.69 576 LEU B C 1
ATOM 1788 O O . LEU B 1 114 ? 9.300 -2.883 -36.813 1.00 8.75 576 LEU B O 1
ATOM 1793 N N . ASP B 1 115 ? 9.576 -5.116 -36.654 1.00 8.18 577 ASP B N 1
ATOM 1794 C CA . ASP B 1 115 ? 10.999 -5.023 -36.363 1.00 9.05 577 ASP B CA 1
ATOM 1795 C C . ASP B 1 115 ? 11.702 -4.465 -37.597 1.00 9.21 577 ASP B C 1
ATOM 1796 O O . ASP B 1 115 ? 12.757 -3.820 -37.439 1.00 11.59 577 ASP B O 1
#

CATH classification: 2.60.40.10

B-factor: mean 11.87, std 6.49, range [3.52, 43.29]

Organism: Drosophila melanogaster (NCBI:txid7227)

Sequence (212 aa):
GSSTYPPTPPNVTRLSVLRWVPRNDGLPIVIFKVQYRVGNWQTTNDNIPYGKPKWNSELGKSFTASVTDLKPQHTYRFRILAVYSNNDNKESNTSAKFYLQPSTYPPTPPNVTRLSDESVLRWVPRNDGLPIVIFKVQYRVGKRKNWQTTNDNIPYGKPKWNSELGKSSFTASVTDLKPQHTYRFRILAVYSNNDNKESNTSAKFYLQPGAALD

Solvent-accessible surface area: 11937 Å² total

Secondary structure (DSSP, 8-state):
---PPPPPPB-------B--B--SSPPEEEEEEEE-----EEEEEEEE--S-S-SSSSB---B----SPPSSEEE-EEEEEEETTS-EEEPPP---EEE--/--PPPPPPB---SBTTB--B--B--SSPPEEEEEEEE---SS---EE-SB-EE--S-S-SSSSB---B----SPPSSEEE-EEEEEEETTS-EEEPPPPPPEEEPPPPPP-

Nearest PDB structures (foldseek):
  2ic2-assembly2_B  TM=1.009E+00  e=5.036E-20  Drosophila melanogaster
  2ibb-assembly1_A  TM=9.636E-01  e=8.044E-18  Drosophila melanogaster
  2ibg-assembly4_D  TM=9.492E-01  e=7.995E-17  Drosophila melanogaster
  2ic2-assembly1_A  TM=9.538E-01  e=6.046E-15  Drosophila melanogaster
  7u01-assembly3_C  TM=5.787E-01  e=6.249E-03  Homo sapiens

Foldseek 3Di:
DDDQEKAFFEWDDPLIGKIGFDDDDFDFAWKWKWKDVVDIDTDPDTGGPDDDQADDNGTHMDDDHDDDDDAPDKMKMWMWTQGPVRDIDIHPIYDIGHGHD/DDDEKAAWEWDAPALFKITKIHFDDDDFDFAWKWKWKWDDDPIDIDTDPDTGGCDDDQAPDPGTHMDDDMDGRHHAPDKMKIKMWTQGPVRDIDIHDIYDIDHRHHPDDDD

GO terms:
  GO:0097108 hedgehog family protein binding (F, IDA)
  GO:0035230 cytoneme (C, IDA)
  GO:0008201 heparin binding (F, IDA)
  GO:0005886 plasma membrane (C, IDA)
  GO:0009986 cell surface (C, IDA)
  GO:0042803 protein homodimerization activity (F, IDA)
  GO:0034109 homotypic cell-cell adhesion (P, IDA)
  GO:0007224 smoothened signaling pathway (P, IDA)
  GO:0035017 cuticle pattern formation (P, IGI)
  GO:0035222 wing disc pattern formation (P, IGI)
  GO:0015026 coreceptor activity (F, IGI)
  GO:0048100 wing disc anterior/posterior pattern formation (P, IGI)
  GO:0048749 compound eye development (P, IGI)
  GO:0071694 maintenance of protein location in extracellular region (P, IGI)
  GO:0007224 smoothened signaling pathway (P, IGI)
  GO:0035017 cuticle pattern formation (P, IMP)
  GO:0035222 wing disc pattern formation (P, IMP)
  GO:0007224 smoothened signaling pathway (P, IMP)
  GO:0007379 segment specification (P, IMP)
  GO:0097108 hedgehog family protein binding (F, IPI)